Protein AF-A0A943DGR6-F1 (afdb_monomer)

pLDDT: mean 88.17, std 10.92, range [42.94, 98.19]

Radius of gyration: 26.9 Å; Cα contacts (8 Å, |Δi|>4): 252; chains: 1; bounding box: 51×24×108 Å

InterPro domains:
  IPR012902 Prokaryotic N-terminal methylation site [PF07963] (7-30)
  IPR012902 Prokaryotic N-terminal methylation site [PS00409] (9-29)
  IPR012902 Prokaryotic N-terminal methylation site [TIGR02532] (8-30)
  IPR045584 Pilin-like [SSF54523] (11-114)

Organism: NCBI:txid214851

Sequence (183 aa):
MRTSPARRHGFTLVELIVVLTILAVLAALLVPALTGYIDKANEAKVLAEARTVLTAAQATVSEAYAKEQLVSSDGVIYDKPADKAANDMAKQIWELSELDPNNKKITWCF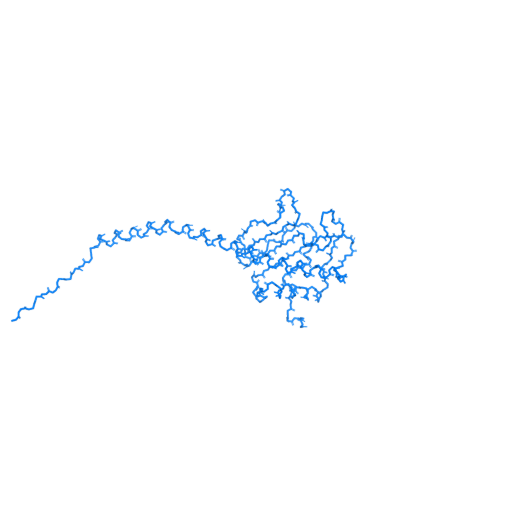TVAGLKNPILTPGVIDTFEYCNGAYRITYHAIGTEEYPTGWDNAEKAAELKWIVLENGKPLLESSDYDPEHWH

Secondary structure (DSSP, 8-state):
--PPPP---PPPHHHHHHHHHHHHHHHHHHHHHHHHHHHHHHHHHHHHHHHHHHHHHHHHHHHHHHTT----SSSSSPPPPPHHHHHHHHHHHHHHHT--TT-TT-EEEEEE--TT-SSSPTTSEEEEEEE-SSEEEEEESS--SSS-SEEPPPEE-SS-----STTPPPSEEGGG--TTT--

Nearest PDB structures (foldseek):
  1bwn-assembly1_A  TM=3.659E-01  e=2.700E+00  Homo sapiens
  6tuh-assembly1_A  TM=3.617E-01  e=3.669E+00  Homo sapiens
  2z0p-assembly5_B  TM=3.709E-01  e=7.201E+00  Homo sapiens

Structure (mmCIF, N/CA/C/O backbone):
data_AF-A0A943DGR6-F1
#
_entry.id   AF-A0A943DGR6-F1
#
loop_
_atom_site.group_PDB
_atom_site.id
_atom_site.type_symbol
_atom_site.label_atom_id
_atom_site.label_alt_id
_atom_site.label_comp_id
_atom_site.label_asym_id
_atom_site.label_entity_id
_atom_site.label_seq_id
_atom_site.pdbx_PDB_ins_code
_atom_site.Cartn_x
_atom_site.Cartn_y
_atom_site.Cartn_z
_atom_site.occupancy
_atom_site.B_iso_or_equiv
_atom_site.auth_seq_id
_atom_site.auth_comp_id
_atom_site.auth_asym_id
_atom_site.auth_atom_id
_atom_site.pdbx_PDB_model_num
ATOM 1 N N . MET A 1 1 ? -11.797 4.866 82.815 1.00 54.91 1 MET A N 1
ATOM 2 C CA . MET A 1 1 ? -11.491 5.346 81.450 1.00 54.91 1 MET A CA 1
ATOM 3 C C . MET A 1 1 ? -12.357 4.544 80.480 1.00 54.91 1 MET A C 1
ATOM 5 O O . MET A 1 1 ? -12.114 3.358 80.324 1.00 54.91 1 MET A O 1
ATOM 9 N N . ARG A 1 2 ? -13.458 5.113 79.964 1.00 56.06 2 ARG A N 1
ATOM 10 C CA . ARG A 1 2 ? -14.359 4.439 79.006 1.00 56.06 2 ARG A CA 1
ATOM 11 C C . ARG A 1 2 ? -13.948 4.870 77.599 1.00 56.06 2 ARG A C 1
ATOM 13 O O . ARG A 1 2 ? -14.043 6.052 77.292 1.00 56.06 2 ARG A O 1
ATOM 20 N N . THR A 1 3 ? -13.466 3.944 76.778 1.00 66.50 3 THR A N 1
ATOM 21 C CA . THR A 1 3 ? -13.185 4.186 75.360 1.00 66.50 3 THR A CA 1
ATOM 22 C C . THR A 1 3 ? -14.465 3.952 74.557 1.00 66.50 3 THR A C 1
ATOM 24 O O . THR A 1 3 ? -15.086 2.894 74.637 1.00 66.50 3 THR A O 1
ATOM 27 N N . SER A 1 4 ? -14.912 4.974 73.831 1.00 61.44 4 SER A N 1
ATOM 28 C CA . SER A 1 4 ? -16.101 4.906 72.978 1.00 61.44 4 SER A CA 1
ATOM 29 C C . SER A 1 4 ? -15.804 4.072 71.722 1.00 61.44 4 SER A C 1
ATOM 31 O O . SER A 1 4 ? -14.776 4.309 71.085 1.00 61.44 4 SER A O 1
ATOM 33 N N . PRO A 1 5 ? -16.670 3.124 71.317 1.00 64.62 5 PRO A N 1
ATOM 34 C CA . PRO A 1 5 ? -16.464 2.364 70.090 1.00 64.62 5 PRO A CA 1
ATOM 35 C C . PRO A 1 5 ? -16.736 3.250 68.863 1.00 64.62 5 PRO A C 1
ATOM 37 O O . PRO A 1 5 ? -17.781 3.897 68.763 1.00 64.62 5 PRO A O 1
ATOM 40 N N . ALA A 1 6 ? -15.794 3.286 67.919 1.00 67.81 6 ALA A N 1
ATOM 41 C CA . ALA A 1 6 ? -15.952 3.989 66.649 1.00 67.81 6 ALA A CA 1
ATOM 42 C C . ALA A 1 6 ? -17.035 3.300 65.796 1.00 67.81 6 ALA A C 1
ATOM 44 O O . ALA A 1 6 ? -16.902 2.129 65.434 1.00 67.81 6 ALA A O 1
ATOM 45 N N . ARG A 1 7 ? -18.118 4.021 65.474 1.00 65.88 7 ARG A N 1
ATOM 46 C CA . ARG A 1 7 ? -19.158 3.551 64.545 1.00 65.88 7 ARG A CA 1
ATOM 47 C C . ARG A 1 7 ? -18.545 3.386 63.156 1.00 65.88 7 ARG A C 1
ATOM 49 O O . ARG A 1 7 ? -18.132 4.367 62.546 1.00 65.88 7 ARG A O 1
ATOM 56 N N . ARG A 1 8 ? -18.506 2.155 62.647 1.00 66.25 8 ARG A N 1
ATOM 57 C CA . ARG A 1 8 ? -18.189 1.894 61.240 1.00 66.25 8 ARG A CA 1
ATOM 58 C C . ARG A 1 8 ? -19.415 2.261 60.404 1.00 66.25 8 ARG A C 1
ATOM 60 O O . ARG A 1 8 ? -20.444 1.602 60.516 1.00 66.25 8 ARG A O 1
ATOM 67 N N . HIS A 1 9 ? -19.320 3.319 59.601 1.00 67.62 9 HIS A N 1
ATOM 68 C CA . HIS A 1 9 ? -20.287 3.570 58.533 1.00 67.62 9 HIS A CA 1
ATOM 69 C C . HIS A 1 9 ? -20.059 2.527 57.435 1.00 67.62 9 HIS A C 1
ATOM 71 O O . HIS A 1 9 ? -19.046 2.561 56.743 1.00 67.62 9 HIS A O 1
ATOM 77 N N . GLY A 1 10 ? -20.968 1.557 57.334 1.00 72.12 10 GLY A N 1
ATOM 78 C CA . GLY A 1 10 ? -21.039 0.648 56.196 1.00 72.12 10 GLY A CA 1
ATOM 79 C C . GLY A 1 10 ? -21.809 1.316 55.064 1.00 72.12 10 GLY A C 1
ATOM 80 O O . GLY A 1 10 ? -22.880 1.870 55.304 1.00 72.12 10 GLY A O 1
ATOM 81 N N . PHE A 1 11 ? -21.249 1.270 53.857 1.00 76.06 11 PHE A N 1
ATOM 82 C CA . PHE A 1 11 ? -21.926 1.686 52.630 1.00 76.06 11 PHE A CA 1
ATOM 83 C C . PHE A 1 11 ? -23.200 0.851 52.451 1.00 76.06 11 PHE A C 1
ATOM 85 O O . PHE A 1 11 ? -23.174 -0.363 52.685 1.00 76.06 11 PHE A O 1
ATOM 92 N N . THR A 1 12 ? -24.320 1.469 52.079 1.00 88.38 12 THR A N 1
ATOM 93 C CA . THR A 1 12 ? -25.564 0.715 51.895 1.00 88.38 12 THR A CA 1
ATOM 94 C C . THR A 1 12 ? -25.532 -0.054 50.573 1.00 88.38 12 THR A C 1
ATOM 96 O O . THR A 1 12 ? -24.972 0.400 49.576 1.00 88.38 12 THR A O 1
ATOM 99 N N . LEU A 1 13 ? -26.161 -1.234 50.541 1.00 87.12 13 LEU A N 1
ATOM 100 C CA . LEU A 1 13 ? -26.294 -2.029 49.311 1.00 87.12 13 LEU A CA 1
ATOM 101 C C . LEU A 1 13 ? -26.995 -1.210 48.212 1.00 87.12 13 LEU A C 1
ATOM 103 O O . LEU A 1 13 ? -26.627 -1.294 47.044 1.00 87.12 13 LEU A O 1
ATOM 107 N N . VAL A 1 14 ? -27.943 -0.356 48.616 1.00 91.44 14 VAL A N 1
ATOM 108 C CA . VAL A 1 14 ? -28.677 0.559 47.734 1.00 91.44 14 VAL A CA 1
ATOM 109 C C . VAL A 1 14 ? -27.752 1.597 47.090 1.00 91.44 14 VAL A C 1
ATOM 111 O O . VAL A 1 14 ? -27.801 1.778 45.877 1.00 91.44 14 VAL A O 1
ATOM 114 N N . GLU A 1 15 ? -26.871 2.248 47.852 1.00 89.81 15 GLU A N 1
ATOM 115 C CA . GLU A 1 15 ? -25.903 3.193 47.275 1.00 89.81 15 GLU A CA 1
ATOM 116 C C . GLU A 1 15 ? -24.968 2.501 46.276 1.00 89.81 15 GLU A C 1
ATOM 118 O O . GLU A 1 15 ? -24.656 3.068 45.230 1.00 89.81 15 GLU A O 1
ATOM 123 N N . LEU A 1 16 ? -24.570 1.253 46.546 1.00 90.31 16 LEU A N 1
ATOM 124 C CA . LEU A 1 16 ? -23.700 0.502 45.642 1.00 90.31 16 LEU A CA 1
ATOM 125 C C . LEU A 1 16 ? -24.390 0.179 44.307 1.00 90.31 16 LEU A C 1
ATOM 127 O O . LEU A 1 16 ? -23.798 0.387 43.249 1.00 90.31 16 LEU A O 1
ATOM 131 N N . ILE A 1 17 ? -25.639 -0.297 44.331 1.00 93.62 17 ILE A N 1
ATOM 132 C CA . ILE A 1 17 ? -26.358 -0.638 43.092 1.00 93.62 17 ILE A CA 1
ATOM 133 C C . ILE A 1 17 ? -26.646 0.604 42.249 1.00 93.62 17 ILE A C 1
ATOM 135 O O . ILE A 1 17 ? -26.505 0.545 41.031 1.00 93.62 17 ILE A O 1
ATOM 139 N N . VAL A 1 18 ? -26.969 1.743 42.872 1.00 93.88 18 VAL A N 1
ATOM 140 C CA . VAL A 1 18 ? -27.218 2.993 42.142 1.00 93.88 18 VAL A CA 1
ATOM 141 C C . VAL A 1 18 ? -25.956 3.423 41.396 1.00 93.88 18 VAL A C 1
ATOM 143 O O . VAL A 1 18 ? -26.015 3.692 40.197 1.00 93.88 18 VAL A O 1
ATOM 146 N N . VAL A 1 19 ? -24.794 3.390 42.050 1.00 94.38 19 VAL A N 1
ATOM 147 C CA . VAL A 1 19 ? -23.516 3.720 41.402 1.00 94.38 19 VAL A CA 1
ATOM 148 C C . VAL A 1 19 ? -23.214 2.770 40.241 1.00 94.38 19 VAL A C 1
ATOM 150 O O . VAL A 1 19 ? -22.895 3.233 39.146 1.00 94.38 19 VAL A O 1
ATOM 153 N N . LEU A 1 20 ? -23.371 1.456 40.433 1.00 94.94 20 LEU A N 1
ATOM 154 C CA . LEU A 1 20 ? -23.139 0.472 39.369 1.00 94.94 20 LEU A CA 1
ATOM 155 C C . LEU A 1 20 ? -24.079 0.677 38.174 1.00 94.94 20 LEU A C 1
ATOM 157 O O . LEU A 1 20 ? -23.640 0.567 37.031 1.00 94.94 20 LEU A O 1
ATOM 161 N N . THR A 1 21 ? -25.346 1.024 38.415 1.00 95.50 21 THR A N 1
ATOM 162 C CA . THR A 1 21 ? -26.297 1.304 37.327 1.00 95.50 21 THR A CA 1
ATOM 163 C C . THR A 1 21 ? -25.930 2.560 36.539 1.00 95.50 21 THR A C 1
ATOM 165 O O . THR A 1 21 ? -25.971 2.531 35.311 1.00 95.50 21 THR A O 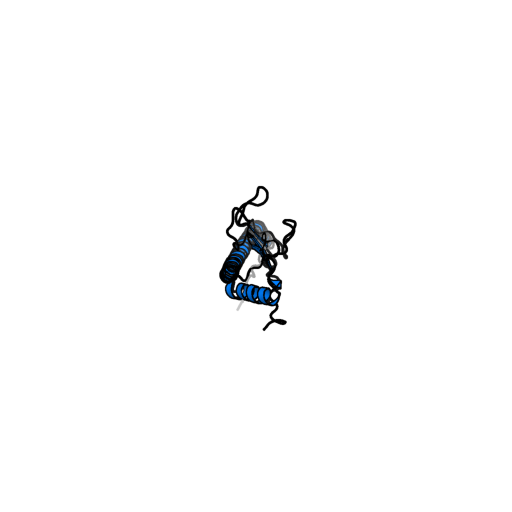1
ATOM 168 N N . ILE A 1 22 ? -25.497 3.635 37.208 1.00 95.69 22 ILE A N 1
ATOM 169 C CA . ILE A 1 22 ? -25.047 4.860 36.530 1.00 95.69 22 ILE A CA 1
ATOM 170 C C . ILE A 1 22 ? -23.794 4.573 35.692 1.00 95.69 22 ILE A C 1
ATOM 172 O O . ILE A 1 22 ? -23.736 4.966 34.528 1.00 95.69 22 ILE A O 1
ATOM 176 N N . LEU A 1 23 ? -22.821 3.837 36.241 1.00 95.62 23 LEU A N 1
ATOM 177 C CA . LEU A 1 23 ? -21.621 3.427 35.503 1.00 95.62 23 LEU A CA 1
ATOM 178 C C . LEU A 1 23 ? -21.965 2.570 34.278 1.00 95.62 23 LEU A C 1
ATOM 180 O O . LEU A 1 23 ? -21.382 2.776 33.216 1.00 95.62 23 LEU A O 1
ATOM 184 N N . ALA A 1 24 ? -22.933 1.657 34.399 1.00 95.25 24 ALA A N 1
ATOM 185 C CA . ALA A 1 24 ? -23.375 0.819 33.288 1.00 95.25 24 ALA A CA 1
ATOM 186 C C . ALA A 1 24 ? -24.006 1.642 32.151 1.00 95.25 24 ALA A C 1
ATOM 188 O O . ALA A 1 24 ? -23.667 1.432 30.988 1.00 95.25 24 ALA A O 1
ATOM 189 N N . VAL A 1 25 ? -24.874 2.611 32.470 1.00 95.00 25 VAL A N 1
ATOM 190 C CA . VAL A 1 25 ? -25.496 3.490 31.462 1.00 95.00 25 VAL A CA 1
ATOM 191 C C . VAL A 1 25 ? -24.451 4.378 30.780 1.00 95.00 25 VAL A C 1
ATOM 193 O O . VAL A 1 25 ? -24.452 4.495 29.555 1.00 95.00 25 VAL A O 1
ATOM 196 N N . LEU A 1 26 ? -23.527 4.968 31.546 1.00 94.88 26 LEU A N 1
ATOM 197 C CA . LEU A 1 26 ? -22.450 5.791 30.986 1.00 94.88 26 LEU A CA 1
ATOM 198 C C . LEU A 1 26 ? -21.528 4.975 30.073 1.00 94.88 26 LEU A C 1
ATOM 200 O O . LEU A 1 26 ? -21.208 5.420 28.972 1.00 94.88 26 LEU A O 1
ATOM 204 N N . ALA A 1 27 ? -21.142 3.768 30.494 1.00 91.50 27 ALA A N 1
ATOM 205 C CA . ALA A 1 27 ? -20.332 2.874 29.675 1.00 91.50 27 ALA A CA 1
ATOM 206 C C . ALA A 1 27 ? -21.055 2.485 28.374 1.00 91.50 27 ALA A C 1
ATOM 208 O O . ALA A 1 27 ? -20.441 2.509 27.308 1.00 91.50 27 ALA A O 1
ATOM 209 N N . ALA A 1 28 ? -22.360 2.198 28.436 1.00 92.12 28 ALA A N 1
ATOM 210 C CA . ALA A 1 28 ? -23.154 1.822 27.267 1.00 92.12 28 ALA A CA 1
ATOM 211 C C . ALA A 1 28 ? -23.205 2.921 26.190 1.00 92.12 28 ALA A C 1
ATOM 213 O O . ALA A 1 28 ? -23.183 2.608 25.002 1.00 92.12 28 ALA A O 1
ATOM 214 N N . LEU A 1 29 ? -23.232 4.198 26.586 1.00 89.94 29 LEU A N 1
ATOM 215 C CA . LEU A 1 29 ? -23.195 5.326 25.647 1.00 89.94 29 LEU A CA 1
ATOM 216 C C . LEU A 1 29 ? -21.778 5.629 25.136 1.00 89.94 29 LEU A C 1
ATOM 218 O O . LEU A 1 29 ? -21.610 6.069 24.000 1.00 89.94 29 LEU A O 1
ATOM 222 N N . LEU A 1 30 ? -20.756 5.395 25.962 1.00 86.12 30 LEU A N 1
ATOM 223 C CA . LEU A 1 30 ? -19.374 5.748 25.645 1.00 86.12 30 LEU A CA 1
ATOM 224 C C . LEU A 1 30 ? -18.702 4.752 24.684 1.00 86.12 30 LEU A C 1
ATOM 226 O O . LEU A 1 30 ? -17.948 5.163 23.803 1.00 86.12 30 LEU A O 1
ATOM 230 N N . VAL A 1 31 ? -18.971 3.450 24.825 1.00 86.50 31 VAL A N 1
ATOM 231 C CA . VAL A 1 31 ? -18.312 2.393 24.031 1.00 86.50 31 VAL A CA 1
ATOM 232 C C . VAL A 1 31 ? -18.533 2.548 22.510 1.00 86.50 31 VAL A C 1
ATOM 234 O O . VAL A 1 31 ? -17.540 2.498 21.776 1.00 86.50 31 VAL A O 1
ATOM 237 N N . PRO A 1 32 ? -19.756 2.800 21.993 1.00 83.19 32 PRO A N 1
ATOM 238 C CA . PRO A 1 32 ? -19.971 3.009 20.556 1.00 83.19 32 PRO A CA 1
ATOM 239 C C . PRO A 1 32 ? -19.232 4.238 20.004 1.00 83.19 32 PRO A C 1
ATOM 241 O O . PRO A 1 32 ? -18.699 4.205 18.898 1.00 83.19 32 PRO A O 1
ATOM 244 N N . ALA A 1 33 ? -19.154 5.319 20.786 1.00 80.81 33 ALA A N 1
ATOM 245 C CA . ALA A 1 33 ? -18.466 6.541 20.373 1.00 80.81 33 ALA A CA 1
ATOM 246 C C . ALA A 1 33 ? -16.941 6.347 20.293 1.00 80.81 33 ALA A C 1
ATOM 248 O O . ALA A 1 33 ? -16.310 6.781 19.329 1.00 80.81 33 ALA A O 1
ATOM 249 N N . LEU A 1 34 ? -16.350 5.663 21.280 1.00 81.38 34 LEU A N 1
ATOM 250 C CA . LEU A 1 34 ? -14.912 5.378 21.303 1.00 81.38 34 LEU A CA 1
ATOM 251 C C . LEU A 1 34 ? -14.497 4.417 20.185 1.00 81.38 34 LEU A C 1
ATOM 253 O O . LEU A 1 34 ? -13.493 4.655 19.520 1.00 81.38 34 LEU A O 1
ATOM 257 N N . THR A 1 35 ? -15.276 3.358 19.951 1.00 84.44 35 THR A N 1
ATOM 258 C CA . THR A 1 35 ? -14.990 2.377 18.889 1.00 84.44 35 THR A CA 1
ATOM 259 C C . THR A 1 35 ? -15.017 3.015 17.499 1.00 84.44 35 THR A C 1
ATOM 261 O O . THR A 1 35 ? -14.076 2.826 16.733 1.00 84.44 35 THR A O 1
ATOM 264 N N . GLY A 1 36 ? -16.004 3.869 17.206 1.00 85.00 36 GLY A N 1
ATOM 265 C CA . GLY A 1 36 ? -16.048 4.608 15.939 1.00 85.00 36 GLY A CA 1
ATOM 266 C C . GLY A 1 36 ? -14.893 5.603 15.752 1.00 85.00 36 GLY A C 1
ATOM 267 O O . GLY A 1 36 ? -14.420 5.793 14.633 1.00 85.00 36 GLY A O 1
ATOM 268 N N . TYR A 1 37 ? -14.402 6.231 16.828 1.00 87.06 37 TYR A N 1
ATOM 269 C CA . TYR A 1 37 ? -13.237 7.123 16.749 1.00 87.06 37 TYR A CA 1
ATOM 270 C C . TYR A 1 37 ? -11.934 6.356 16.489 1.00 87.06 37 TYR A C 1
ATOM 272 O O . TYR A 1 37 ? -11.098 6.808 15.708 1.00 87.06 37 TYR A O 1
ATOM 280 N N . ILE A 1 38 ? -11.774 5.184 17.112 1.00 89.06 38 ILE A N 1
ATOM 281 C CA . ILE A 1 38 ? -10.623 4.299 16.889 1.00 89.06 38 ILE A CA 1
ATOM 282 C C . ILE A 1 38 ? -10.578 3.834 15.432 1.00 89.06 38 ILE A C 1
ATOM 284 O O . ILE A 1 38 ? -9.513 3.876 14.822 1.00 89.06 38 ILE A O 1
ATOM 288 N N . ASP A 1 39 ? -11.716 3.437 14.858 1.00 91.75 39 ASP A N 1
ATOM 289 C CA . ASP A 1 39 ? -11.781 3.023 13.453 1.00 91.75 39 ASP A CA 1
ATOM 290 C C . ASP A 1 39 ? -11.353 4.163 12.516 1.00 91.75 39 ASP A C 1
ATOM 292 O O . ASP A 1 39 ? -10.420 3.982 11.740 1.00 91.75 39 ASP A O 1
ATOM 296 N N . LYS A 1 40 ? -11.886 5.380 12.689 1.00 91.50 40 LYS A N 1
ATOM 297 C CA . LYS A 1 40 ? -11.460 6.557 11.903 1.00 91.50 40 LYS A CA 1
ATOM 298 C C . LYS A 1 40 ? -9.972 6.879 12.037 1.00 91.50 40 LYS A C 1
ATOM 300 O O . LYS A 1 40 ? -9.336 7.292 11.070 1.00 91.50 40 LYS A O 1
ATOM 305 N N . ALA A 1 41 ? -9.407 6.722 13.233 1.00 93.88 41 ALA A N 1
ATOM 306 C CA . ALA A 1 41 ? -7.978 6.926 13.446 1.00 93.88 41 ALA A CA 1
ATOM 307 C C . ALA A 1 41 ? -7.143 5.873 12.698 1.00 93.88 41 ALA A C 1
ATOM 309 O O . ALA A 1 41 ? -6.108 6.208 12.124 1.00 93.88 41 ALA A O 1
ATOM 310 N N . ASN A 1 42 ? -7.605 4.621 12.659 1.00 94.75 42 ASN A N 1
ATOM 311 C CA . ASN A 1 42 ? -6.952 3.560 11.896 1.00 94.75 42 ASN A CA 1
ATOM 312 C C . ASN A 1 42 ? -7.089 3.763 10.378 1.00 94.75 42 ASN A C 1
ATOM 314 O O . ASN A 1 42 ? -6.116 3.547 9.660 1.00 94.75 42 ASN A O 1
ATOM 318 N N . GLU A 1 43 ? -8.243 4.232 9.896 1.00 95.56 43 GLU A N 1
ATOM 319 C CA . GLU A 1 43 ? -8.455 4.610 8.490 1.00 95.56 43 GLU A CA 1
ATOM 320 C C . GLU A 1 43 ? -7.520 5.759 8.070 1.00 95.56 43 GLU A C 1
ATOM 322 O O . GLU A 1 43 ? -6.874 5.712 7.023 1.00 95.56 43 GLU A O 1
ATOM 327 N N . ALA A 1 44 ? -7.370 6.781 8.919 1.00 96.00 44 ALA A N 1
ATOM 328 C CA . ALA A 1 44 ? -6.427 7.869 8.670 1.00 96.00 44 ALA A CA 1
ATOM 329 C C . ALA A 1 44 ? -4.968 7.384 8.676 1.00 96.00 44 ALA A C 1
ATOM 331 O O . ALA A 1 44 ? -4.159 7.848 7.870 1.00 96.00 44 ALA A O 1
ATOM 332 N N . LYS A 1 45 ? -4.636 6.436 9.563 1.00 96.00 45 LYS A N 1
ATOM 333 C CA . LYS A 1 45 ? -3.305 5.828 9.645 1.00 96.00 45 LYS A CA 1
ATOM 334 C C . LYS A 1 45 ? -2.961 5.051 8.372 1.00 96.00 45 LYS A C 1
ATOM 336 O O . LYS A 1 45 ? -1.922 5.327 7.783 1.00 96.00 45 LYS A O 1
ATOM 341 N N . VAL A 1 46 ? -3.829 4.137 7.929 1.00 97.00 46 VAL A N 1
ATOM 342 C CA . VAL A 1 46 ? -3.576 3.336 6.716 1.00 97.00 46 VAL A CA 1
ATOM 343 C C . VAL A 1 46 ? -3.456 4.228 5.481 1.00 97.00 46 VAL A C 1
ATOM 345 O O . VAL A 1 46 ? -2.586 3.996 4.654 1.00 97.00 46 VAL A O 1
ATOM 348 N N . LEU A 1 47 ? -4.251 5.299 5.379 1.00 97.31 47 LEU A N 1
ATOM 349 C CA . LEU A 1 47 ? -4.146 6.264 4.283 1.00 97.31 47 LEU A CA 1
ATOM 350 C C . LEU A 1 47 ? -2.816 7.033 4.312 1.00 97.31 47 LEU A C 1
ATOM 352 O O . LEU A 1 47 ? -2.242 7.313 3.261 1.00 97.31 47 LEU A O 1
ATOM 356 N N . ALA A 1 48 ? -2.325 7.404 5.496 1.00 97.69 48 ALA A N 1
ATOM 357 C CA . ALA A 1 48 ? -1.037 8.076 5.629 1.00 97.69 48 ALA A CA 1
ATOM 358 C C . ALA A 1 48 ? 0.121 7.156 5.211 1.00 97.69 48 ALA A C 1
ATOM 360 O O . ALA A 1 48 ? 0.947 7.569 4.401 1.00 97.69 48 ALA A O 1
ATOM 361 N N . GLU A 1 49 ? 0.133 5.911 5.696 1.00 97.50 49 GLU A N 1
ATOM 362 C CA . GLU A 1 49 ? 1.114 4.884 5.311 1.00 97.50 49 GLU A CA 1
ATOM 363 C C . GLU A 1 49 ? 1.043 4.581 3.802 1.00 97.50 49 GLU A C 1
ATOM 365 O O . GLU A 1 49 ? 2.053 4.562 3.106 1.00 97.50 49 GLU A O 1
ATOM 370 N N . ALA A 1 50 ? -0.161 4.432 3.252 1.00 97.75 50 ALA A N 1
ATOM 371 C CA . ALA A 1 50 ? -0.363 4.190 1.829 1.00 97.75 50 ALA A CA 1
ATOM 372 C C . ALA A 1 50 ? 0.186 5.334 0.959 1.00 97.75 50 ALA A C 1
ATOM 374 O O . ALA A 1 50 ? 0.766 5.089 -0.095 1.00 97.75 50 ALA A O 1
ATOM 375 N N . ARG A 1 51 ? 0.053 6.593 1.398 1.00 97.75 51 ARG A N 1
ATOM 376 C CA . ARG A 1 51 ? 0.594 7.762 0.683 1.00 97.75 51 ARG A CA 1
ATOM 377 C C . ARG A 1 51 ? 2.115 7.814 0.688 1.00 97.75 51 ARG A C 1
ATOM 379 O O . ARG A 1 51 ? 2.687 8.229 -0.322 1.00 97.75 51 ARG A O 1
ATOM 386 N N . THR A 1 52 ? 2.764 7.433 1.790 1.00 98.00 52 THR A N 1
ATOM 387 C CA . THR A 1 52 ? 4.233 7.391 1.830 1.00 98.00 52 THR A CA 1
ATOM 388 C C . THR A 1 52 ? 4.751 6.325 0.872 1.00 98.00 52 THR A C 1
ATOM 390 O O . THR A 1 52 ? 5.621 6.623 0.056 1.00 98.00 52 THR A O 1
ATOM 393 N N . VAL A 1 53 ? 4.135 5.139 0.865 1.00 98.06 53 VAL A N 1
ATOM 394 C CA . VAL A 1 53 ? 4.479 4.061 -0.074 1.00 98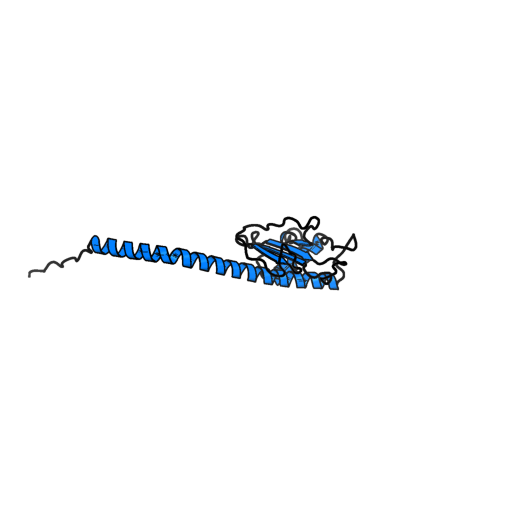.06 53 VAL A CA 1
ATOM 395 C C . VAL A 1 53 ? 4.179 4.450 -1.521 1.00 98.06 53 VAL A C 1
ATOM 397 O O . VAL A 1 53 ? 5.035 4.261 -2.376 1.00 98.06 53 VAL A O 1
ATOM 400 N N . LEU A 1 54 ? 3.019 5.047 -1.815 1.00 97.94 54 LEU A N 1
ATOM 401 C CA . LEU A 1 54 ? 2.680 5.501 -3.169 1.00 97.94 54 LEU A CA 1
ATOM 402 C C . LEU A 1 54 ? 3.688 6.537 -3.687 1.00 97.94 54 LEU A C 1
ATOM 404 O O . LEU A 1 54 ? 4.109 6.475 -4.840 1.00 97.94 54 LEU A O 1
ATOM 408 N N . THR A 1 55 ? 4.096 7.483 -2.837 1.00 98.12 55 THR A N 1
ATOM 409 C CA . THR A 1 55 ? 5.081 8.513 -3.204 1.00 98.12 55 THR A CA 1
ATOM 410 C C . THR A 1 55 ? 6.455 7.895 -3.462 1.00 98.12 55 THR A C 1
ATOM 412 O O . THR A 1 55 ? 7.102 8.234 -4.452 1.00 98.12 55 THR A O 1
ATOM 415 N N . ALA A 1 56 ? 6.881 6.960 -2.609 1.00 98.19 56 ALA A N 1
ATOM 416 C CA . ALA A 1 56 ? 8.115 6.201 -2.789 1.00 98.19 56 ALA A CA 1
ATOM 417 C C . ALA A 1 56 ? 8.089 5.379 -4.088 1.00 98.19 56 ALA A C 1
ATOM 419 O O . ALA A 1 56 ? 9.008 5.473 -4.899 1.00 98.19 56 ALA A O 1
ATOM 420 N N . ALA A 1 57 ? 6.998 4.652 -4.334 1.00 97.88 57 ALA A N 1
ATOM 421 C CA . ALA A 1 57 ? 6.789 3.878 -5.549 1.00 97.88 57 ALA A CA 1
ATOM 422 C C . ALA A 1 57 ? 6.834 4.763 -6.799 1.00 97.88 57 ALA A C 1
ATOM 424 O O . ALA A 1 57 ? 7.550 4.444 -7.746 1.00 97.88 57 ALA A O 1
ATOM 425 N N . GLN A 1 58 ? 6.149 5.912 -6.794 1.00 97.56 58 GLN A N 1
ATOM 426 C CA . GLN A 1 58 ? 6.180 6.827 -7.933 1.00 97.56 58 GLN A CA 1
ATOM 427 C C . GLN A 1 58 ? 7.592 7.367 -8.176 1.00 97.56 58 GLN A C 1
ATOM 429 O O . GLN A 1 58 ? 8.002 7.477 -9.332 1.00 97.56 58 GLN A O 1
ATOM 434 N N . ALA A 1 59 ? 8.351 7.6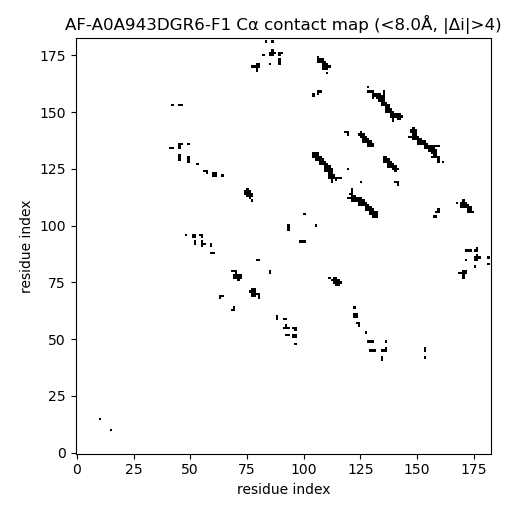84 -7.123 1.00 97.62 59 ALA A N 1
ATOM 435 C CA . ALA A 1 59 ? 9.731 8.147 -7.253 1.00 97.62 59 ALA A CA 1
ATOM 436 C C . ALA A 1 59 ? 10.626 7.069 -7.888 1.00 97.62 59 ALA A C 1
ATOM 438 O O . ALA A 1 59 ? 11.289 7.342 -8.889 1.00 97.62 59 ALA A O 1
ATOM 439 N N . THR A 1 60 ? 10.569 5.837 -7.375 1.00 97.31 60 THR A N 1
ATOM 440 C CA . THR A 1 60 ? 11.334 4.689 -7.884 1.00 97.31 60 THR A CA 1
ATOM 441 C C . THR A 1 60 ? 10.984 4.356 -9.335 1.00 97.31 60 THR A C 1
ATOM 443 O O . THR A 1 60 ? 11.874 4.177 -10.165 1.00 97.31 60 THR A O 1
ATOM 446 N N . VAL A 1 61 ? 9.696 4.321 -9.684 1.00 95.81 61 VAL A N 1
ATOM 447 C CA . VAL A 1 61 ? 9.259 4.068 -11.065 1.00 95.81 61 VAL A CA 1
ATOM 448 C C . VAL A 1 61 ? 9.701 5.194 -11.999 1.00 95.81 61 VAL A C 1
ATOM 450 O O . VAL A 1 61 ? 10.171 4.917 -13.099 1.00 95.81 61 VAL A O 1
ATOM 453 N N . SER A 1 62 ? 9.592 6.456 -11.575 1.00 95.25 62 SER A N 1
ATOM 454 C CA . SER A 1 62 ? 10.017 7.600 -12.397 1.00 95.25 62 SER A CA 1
ATOM 455 C C . SER A 1 62 ? 11.522 7.569 -12.664 1.00 95.25 62 SER A C 1
ATOM 457 O O . SER A 1 62 ? 11.961 7.877 -13.771 1.00 95.25 62 SER A O 1
ATOM 459 N N . GLU A 1 63 ? 12.317 7.161 -11.673 1.00 95.19 63 GLU A N 1
ATOM 460 C CA . GLU A 1 63 ? 13.755 6.962 -11.831 1.00 95.19 63 GLU A CA 1
ATOM 461 C C . GLU A 1 63 ? 14.064 5.819 -12.810 1.00 95.19 63 GLU A C 1
ATOM 463 O O . GLU A 1 63 ? 14.871 5.998 -13.724 1.00 95.19 63 GLU A O 1
ATOM 468 N N . ALA A 1 64 ? 13.394 4.671 -12.669 1.00 93.44 64 ALA A N 1
ATOM 469 C CA . ALA A 1 64 ? 13.549 3.538 -13.582 1.00 93.44 64 ALA A CA 1
ATOM 470 C C . ALA A 1 64 ? 13.129 3.892 -15.019 1.00 93.44 64 ALA A C 1
ATOM 472 O O . ALA A 1 64 ? 13.812 3.519 -15.973 1.00 93.44 64 ALA A O 1
ATOM 473 N N . TYR A 1 65 ? 12.050 4.661 -15.183 1.00 91.12 65 TYR A N 1
ATOM 474 C CA . TYR A 1 65 ? 11.603 5.163 -16.480 1.00 91.12 65 TYR A CA 1
ATOM 475 C C . TYR A 1 65 ? 12.645 6.091 -17.116 1.00 91.12 65 TYR A C 1
ATOM 477 O O . TYR A 1 65 ? 13.016 5.899 -18.270 1.00 91.12 65 TYR A O 1
ATOM 485 N N . ALA A 1 66 ? 13.182 7.050 -16.353 1.00 91.31 66 ALA A N 1
ATOM 486 C CA . ALA A 1 66 ? 14.210 7.973 -16.836 1.00 91.31 66 ALA A CA 1
ATOM 487 C C . ALA A 1 66 ? 15.528 7.272 -17.218 1.00 91.31 66 ALA A C 1
ATOM 489 O O . ALA A 1 66 ? 16.271 7.777 -18.057 1.00 91.31 66 ALA A O 1
ATOM 490 N N . LYS A 1 67 ? 15.820 6.117 -16.609 1.00 92.06 67 LYS A N 1
ATOM 491 C CA . LYS A 1 67 ? 16.975 5.265 -16.931 1.00 92.06 67 LYS A CA 1
ATOM 492 C C . LYS A 1 67 ? 16.694 4.229 -18.026 1.00 92.06 67 LYS A C 1
ATOM 494 O O . LYS A 1 67 ? 17.561 3.395 -18.273 1.00 92.06 67 LYS A O 1
ATOM 499 N N . GLU A 1 68 ? 15.509 4.248 -18.641 1.00 88.94 68 GLU A N 1
ATOM 500 C CA . GLU A 1 68 ? 15.078 3.270 -19.654 1.00 88.94 68 GLU A CA 1
ATOM 501 C C . GLU A 1 68 ? 15.111 1.810 -19.146 1.00 88.94 68 GLU A C 1
ATOM 503 O O . GLU A 1 68 ? 15.384 0.873 -19.891 1.00 88.94 68 GLU A O 1
ATOM 508 N N . GLN A 1 69 ? 14.838 1.601 -17.852 1.00 89.19 69 GLN A N 1
ATOM 509 C CA . GLN A 1 69 ? 14.850 0.280 -17.202 1.00 89.19 69 GLN A CA 1
ATOM 510 C C . GLN A 1 69 ? 13.479 -0.407 -17.181 1.00 89.19 69 GLN A C 1
ATOM 512 O O . GLN A 1 69 ? 13.386 -1.586 -16.839 1.00 89.19 69 GLN A O 1
ATOM 517 N N . LEU A 1 70 ? 12.416 0.313 -17.545 1.00 88.75 70 LEU A N 1
ATOM 518 C CA . LEU A 1 70 ? 11.090 -0.266 -17.728 1.00 88.75 70 LEU A CA 1
ATOM 519 C C . LEU A 1 70 ? 10.981 -0.834 -19.145 1.00 88.75 70 LEU A C 1
ATOM 521 O O . LEU A 1 70 ? 11.165 -0.114 -20.126 1.00 88.75 70 LEU A O 1
ATOM 525 N N . VAL A 1 71 ? 10.672 -2.125 -19.251 1.00 89.94 71 VAL A N 1
ATOM 526 C CA . VAL A 1 71 ? 10.608 -2.851 -20.526 1.00 89.94 71 VAL A CA 1
ATOM 527 C C . VAL A 1 71 ? 9.166 -3.205 -20.876 1.00 89.94 71 VAL A C 1
ATOM 529 O O . VAL A 1 71 ? 8.335 -3.377 -19.991 1.00 89.94 71 VAL A O 1
ATOM 532 N N . SER A 1 72 ? 8.860 -3.284 -22.169 1.00 89.88 72 SER A N 1
ATOM 533 C CA . SER A 1 72 ? 7.541 -3.664 -22.682 1.00 89.88 72 SER A CA 1
ATOM 534 C C . SER A 1 72 ? 7.716 -4.580 -23.889 1.00 89.88 72 SER A C 1
ATOM 536 O O . SER A 1 72 ? 8.219 -4.149 -24.929 1.00 89.88 72 SER A O 1
ATOM 538 N N . SER A 1 73 ? 7.315 -5.842 -23.754 1.00 88.69 73 SER A N 1
ATOM 539 C CA . SER A 1 73 ? 7.426 -6.849 -24.816 1.00 88.69 73 SER A CA 1
ATOM 540 C C . SER A 1 73 ? 6.371 -6.672 -25.912 1.00 88.69 73 SER A C 1
ATOM 542 O O . SER A 1 73 ? 6.616 -7.015 -27.068 1.00 88.69 73 SER A O 1
ATOM 544 N N . ASP A 1 74 ? 5.200 -6.128 -25.569 1.00 88.12 74 ASP A N 1
ATOM 545 C CA . ASP A 1 74 ? 4.073 -5.915 -26.486 1.00 88.12 74 ASP A CA 1
ATOM 546 C C . ASP A 1 74 ? 3.957 -4.466 -27.003 1.00 88.12 74 ASP A C 1
ATOM 548 O O . ASP A 1 74 ? 3.159 -4.172 -27.901 1.00 88.12 74 ASP A O 1
ATOM 552 N N . GLY A 1 75 ? 4.762 -3.549 -26.458 1.00 86.31 75 GLY A N 1
ATOM 553 C CA . GLY A 1 75 ? 4.716 -2.122 -26.767 1.00 86.31 75 GLY A CA 1
ATOM 554 C C . GLY A 1 75 ? 3.431 -1.435 -26.294 1.00 86.31 75 GLY A C 1
ATOM 555 O O . GLY A 1 75 ? 3.057 -0.395 -26.848 1.00 86.31 75 GLY A O 1
ATOM 556 N N . VAL A 1 76 ? 2.713 -2.024 -25.336 1.00 86.06 76 VAL A N 1
ATOM 557 C CA . VAL A 1 76 ? 1.465 -1.502 -24.768 1.00 86.06 76 VAL A CA 1
ATOM 558 C C . VAL A 1 76 ? 1.614 -1.307 -23.267 1.00 86.06 76 VAL A C 1
ATOM 560 O O . VAL A 1 76 ? 1.421 -0.183 -22.803 1.00 86.06 76 VAL A O 1
ATOM 563 N N . ILE A 1 77 ? 1.982 -2.353 -22.526 1.00 86.31 77 ILE A N 1
ATOM 564 C CA . ILE A 1 77 ? 2.132 -2.336 -21.064 1.00 86.31 77 ILE A CA 1
ATOM 565 C C . ILE A 1 77 ? 3.567 -2.653 -20.657 1.00 86.31 77 ILE A C 1
ATOM 567 O O . ILE A 1 77 ? 4.302 -3.303 -21.396 1.00 86.31 77 ILE A O 1
ATOM 571 N N . TYR A 1 78 ? 3.979 -2.180 -19.484 1.00 89.50 78 TYR A N 1
ATOM 572 C CA . TYR A 1 78 ? 5.283 -2.540 -18.940 1.00 89.50 78 TYR A CA 1
ATOM 573 C C . TYR A 1 78 ? 5.243 -3.939 -18.332 1.00 89.50 78 TYR A C 1
ATOM 575 O O . TYR A 1 78 ? 4.317 -4.277 -17.594 1.00 89.50 78 TYR A O 1
ATOM 583 N N . ASP A 1 79 ? 6.268 -4.728 -18.631 1.00 89.88 79 ASP A N 1
ATOM 584 C CA . ASP A 1 79 ? 6.477 -6.031 -18.023 1.00 89.88 79 ASP A CA 1
ATOM 585 C C . ASP A 1 79 ? 7.060 -5.868 -16.619 1.00 89.88 79 ASP A C 1
ATOM 587 O O . ASP A 1 79 ? 7.770 -4.901 -16.319 1.00 89.88 79 ASP A O 1
ATOM 591 N N . LYS A 1 80 ? 6.809 -6.865 -15.765 1.00 89.62 80 LYS A N 1
ATOM 592 C CA . LYS A 1 80 ? 7.493 -6.974 -14.476 1.00 89.62 80 LYS A CA 1
ATOM 593 C C . LYS A 1 80 ? 9.015 -6.976 -14.709 1.00 89.62 80 LYS A C 1
ATOM 595 O O . LYS A 1 80 ? 9.484 -7.758 -15.545 1.00 89.62 80 LYS A O 1
ATOM 600 N N . PRO A 1 81 ? 9.789 -6.131 -14.003 1.00 91.56 81 PRO A N 1
ATOM 601 C CA . PRO A 1 81 ? 11.243 -6.141 -14.109 1.00 91.56 81 PRO A CA 1
ATOM 602 C C . PRO A 1 81 ? 11.828 -7.518 -13.769 1.00 91.56 81 PRO A C 1
ATOM 604 O O . PRO A 1 81 ? 11.219 -8.302 -13.044 1.00 91.56 81 PRO A O 1
ATOM 607 N N . ALA A 1 82 ? 13.037 -7.807 -14.258 1.00 91.62 82 ALA A N 1
ATOM 608 C CA . ALA A 1 82 ? 13.759 -9.023 -13.874 1.00 91.62 82 ALA A CA 1
ATOM 609 C C . ALA A 1 82 ? 13.963 -9.089 -12.348 1.00 91.62 82 ALA A C 1
ATOM 611 O O . ALA A 1 82 ? 14.161 -8.047 -11.728 1.00 91.62 82 ALA A O 1
ATOM 612 N N . ASP A 1 83 ? 13.999 -10.292 -11.765 1.00 91.00 83 ASP A N 1
ATOM 613 C CA . ASP A 1 83 ? 13.959 -10.521 -10.307 1.00 91.00 83 ASP A CA 1
ATOM 614 C C . ASP A 1 83 ? 14.879 -9.600 -9.491 1.00 91.00 83 ASP A C 1
ATOM 616 O O . ASP A 1 83 ? 14.438 -8.972 -8.534 1.00 91.00 83 ASP A O 1
ATOM 620 N N . LYS A 1 84 ? 16.147 -9.444 -9.899 1.00 90.81 84 LYS A N 1
ATOM 621 C CA . LYS A 1 84 ? 17.086 -8.541 -9.215 1.00 90.81 84 LYS A CA 1
ATOM 622 C C . LYS A 1 84 ? 16.675 -7.066 -9.321 1.00 90.81 84 LYS A C 1
ATOM 624 O O . LYS A 1 84 ? 16.778 -6.336 -8.347 1.00 90.81 84 LYS A O 1
ATOM 629 N N . ALA A 1 85 ? 16.222 -6.616 -10.490 1.00 91.94 85 ALA A N 1
ATOM 630 C CA . ALA A 1 85 ? 15.758 -5.240 -10.666 1.00 91.94 85 ALA A CA 1
ATOM 631 C C . ALA A 1 85 ? 14.464 -4.985 -9.878 1.00 91.94 85 ALA A C 1
ATOM 633 O O . ALA A 1 85 ? 14.326 -3.933 -9.261 1.00 91.94 85 ALA A O 1
ATOM 634 N N . ALA A 1 86 ? 13.550 -5.960 -9.848 1.00 93.31 86 ALA A N 1
ATOM 635 C CA . ALA A 1 86 ? 12.344 -5.892 -9.034 1.00 93.31 86 ALA A CA 1
ATOM 636 C C . ALA A 1 86 ? 12.680 -5.817 -7.537 1.00 93.31 86 ALA A C 1
ATOM 638 O O . ALA A 1 86 ? 12.135 -4.971 -6.832 1.00 93.31 86 ALA A O 1
ATOM 639 N N . ASN A 1 87 ? 13.644 -6.621 -7.081 1.00 94.44 87 ASN A N 1
ATOM 640 C CA . ASN A 1 87 ? 14.177 -6.576 -5.722 1.00 94.44 87 ASN A CA 1
ATOM 641 C C . ASN A 1 87 ? 14.794 -5.215 -5.380 1.00 94.44 87 ASN A C 1
ATOM 643 O O . ASN A 1 87 ? 14.424 -4.625 -4.367 1.00 94.44 87 ASN A O 1
ATOM 647 N N . ASP A 1 88 ? 15.681 -4.697 -6.237 1.00 94.56 88 ASP A N 1
ATOM 648 C CA . ASP A 1 88 ? 16.354 -3.408 -6.045 1.00 94.56 88 ASP A CA 1
ATOM 649 C C . ASP A 1 88 ? 15.325 -2.258 -5.963 1.00 94.56 88 ASP A C 1
ATOM 651 O O . ASP A 1 88 ? 15.409 -1.397 -5.085 1.00 94.56 88 ASP A O 1
ATOM 655 N N . MET A 1 89 ? 14.306 -2.269 -6.832 1.00 95.62 89 MET A N 1
ATOM 656 C CA . MET A 1 89 ? 13.217 -1.286 -6.810 1.00 95.62 89 MET A CA 1
ATOM 657 C C . MET A 1 89 ? 12.341 -1.429 -5.559 1.00 95.62 89 MET A C 1
ATOM 659 O O . MET A 1 89 ? 12.042 -0.435 -4.900 1.00 95.62 89 MET A O 1
ATOM 663 N N . ALA A 1 90 ? 11.947 -2.649 -5.190 1.00 95.81 90 ALA A N 1
ATOM 664 C CA . ALA A 1 90 ? 11.143 -2.890 -3.994 1.00 95.81 90 ALA A CA 1
ATOM 665 C C . ALA A 1 90 ? 11.901 -2.510 -2.710 1.00 95.81 90 ALA A C 1
ATOM 667 O O . ALA A 1 90 ? 11.317 -1.900 -1.814 1.00 95.81 90 ALA A O 1
ATOM 668 N N . LYS A 1 91 ? 13.211 -2.787 -2.645 1.00 95.44 91 LYS A N 1
ATOM 669 C CA . LYS A 1 91 ? 14.113 -2.329 -1.579 1.00 95.44 91 LYS A CA 1
ATOM 670 C C . LYS A 1 91 ? 14.090 -0.810 -1.455 1.00 95.44 91 LYS A C 1
ATOM 672 O O . LYS A 1 91 ? 13.879 -0.298 -0.360 1.00 95.44 91 LYS A O 1
ATOM 677 N N . GLN A 1 92 ? 14.248 -0.096 -2.570 1.00 96.31 92 GLN A N 1
ATOM 678 C CA . GLN A 1 92 ? 14.215 1.367 -2.577 1.00 96.31 92 GLN A CA 1
ATOM 679 C C . GLN A 1 92 ? 12.870 1.904 -2.065 1.00 96.31 92 GLN A C 1
ATOM 681 O O . GLN A 1 92 ? 12.847 2.862 -1.296 1.00 96.31 92 GLN A O 1
ATOM 686 N N . ILE A 1 93 ? 11.748 1.278 -2.435 1.00 97.44 93 ILE A N 1
ATOM 687 C CA . ILE A 1 93 ? 10.417 1.673 -1.947 1.00 97.44 93 ILE A CA 1
ATOM 688 C C . ILE A 1 93 ? 10.306 1.465 -0.434 1.00 97.44 93 ILE A C 1
ATOM 690 O O . ILE A 1 93 ? 9.819 2.354 0.266 1.00 97.44 93 ILE A O 1
ATOM 694 N N . TRP A 1 94 ? 10.786 0.334 0.090 1.00 95.88 94 TRP A N 1
ATOM 695 C CA . TRP A 1 94 ? 10.826 0.091 1.533 1.00 95.88 94 TRP A CA 1
ATOM 696 C C . TRP A 1 94 ? 11.651 1.151 2.263 1.00 95.88 94 TRP A C 1
ATOM 698 O O . TRP A 1 94 ? 11.141 1.770 3.197 1.00 95.88 94 TRP A O 1
ATOM 708 N N . GLU A 1 95 ? 12.869 1.419 1.790 1.00 95.25 95 GLU A 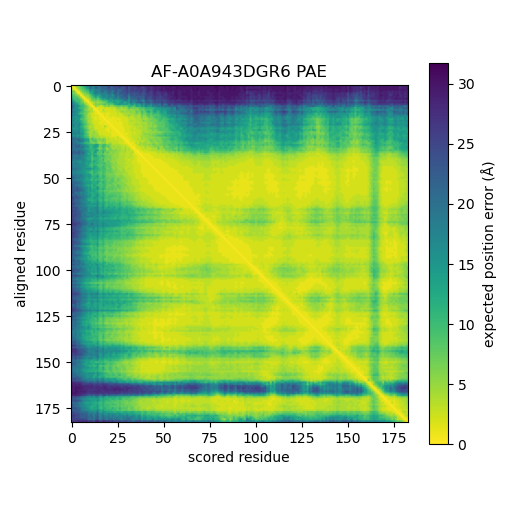N 1
ATOM 709 C CA . GLU A 1 95 ? 13.771 2.424 2.363 1.00 95.25 95 GLU A CA 1
ATOM 710 C C . GLU A 1 95 ? 13.153 3.832 2.349 1.00 95.25 95 GLU A C 1
ATOM 712 O O . GLU A 1 95 ? 13.184 4.524 3.364 1.00 95.25 95 GLU A O 1
ATOM 717 N N . LEU A 1 96 ? 12.540 4.244 1.234 1.00 96.62 96 LEU A N 1
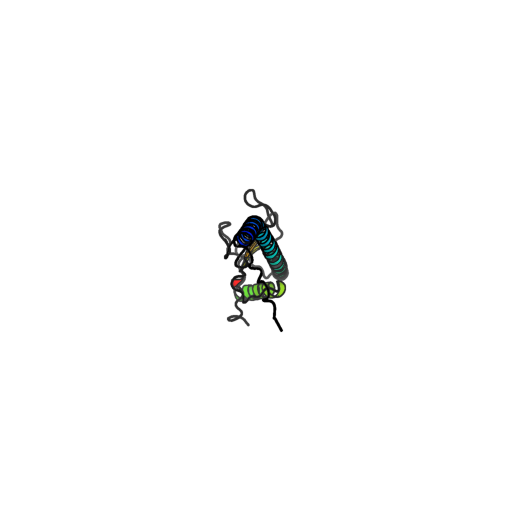ATOM 718 C CA . LEU A 1 96 ? 11.914 5.564 1.089 1.00 96.62 96 LEU A CA 1
ATOM 719 C C . LEU A 1 96 ? 10.601 5.708 1.870 1.00 96.62 96 LEU A C 1
ATOM 721 O O . LEU A 1 96 ? 10.241 6.817 2.258 1.00 96.62 96 LEU A O 1
ATOM 725 N N . SER A 1 97 ? 9.862 4.615 2.072 1.00 95.94 97 SER A N 1
ATOM 726 C CA . SER A 1 97 ? 8.597 4.635 2.818 1.00 95.94 97 SER A CA 1
ATOM 727 C C . SER A 1 97 ? 8.783 4.688 4.337 1.00 95.94 97 SER A C 1
ATOM 729 O O . SER A 1 97 ? 7.817 4.970 5.046 1.00 95.94 97 SER A O 1
ATOM 731 N N . GLU A 1 98 ? 9.998 4.394 4.820 1.00 93.94 98 GLU A N 1
ATOM 732 C CA . GLU A 1 98 ? 10.352 4.258 6.241 1.00 93.94 98 GLU A CA 1
ATOM 733 C C . GLU A 1 98 ? 9.507 3.213 7.004 1.00 93.94 98 GLU A C 1
ATOM 735 O O . GLU A 1 98 ? 9.434 3.223 8.235 1.00 93.94 98 GLU A O 1
ATOM 740 N N . LEU A 1 99 ? 8.860 2.290 6.286 1.00 92.88 99 LEU A N 1
ATOM 741 C CA . LEU A 1 99 ? 8.113 1.182 6.876 1.00 92.88 99 LEU A CA 1
ATOM 742 C C . LEU A 1 99 ? 9.027 -0.021 7.123 1.00 92.88 99 LEU A C 1
ATOM 744 O O . LEU A 1 99 ? 10.016 -0.218 6.424 1.00 92.88 99 LEU A O 1
ATOM 748 N N . ASP A 1 100 ? 8.679 -0.850 8.110 1.00 91.19 100 ASP A N 1
ATOM 749 C CA . ASP A 1 100 ? 9.446 -2.057 8.434 1.00 91.19 100 ASP A CA 1
ATOM 750 C C . ASP A 1 100 ? 9.190 -3.174 7.402 1.00 91.19 100 ASP A C 1
ATOM 752 O O . ASP A 1 100 ? 8.106 -3.772 7.425 1.00 91.19 100 ASP A O 1
ATOM 756 N N . PRO A 1 101 ? 10.171 -3.526 6.546 1.00 89.31 101 PRO A N 1
ATOM 757 C CA . PRO A 1 101 ? 10.012 -4.585 5.548 1.00 89.31 101 PRO A CA 1
ATOM 758 C C . PRO A 1 101 ? 9.890 -5.986 6.170 1.00 89.31 101 PRO A C 1
ATOM 760 O O . PRO A 1 101 ? 9.465 -6.938 5.509 1.00 89.31 101 PRO A O 1
ATOM 763 N N . ASN A 1 102 ? 10.253 -6.148 7.448 1.00 89.19 102 ASN A N 1
ATOM 764 C CA . ASN A 1 102 ? 10.109 -7.421 8.155 1.00 89.19 102 ASN A CA 1
ATOM 765 C C . ASN A 1 102 ? 8.670 -7.661 8.619 1.00 89.19 102 ASN A C 1
ATOM 767 O O . ASN A 1 102 ? 8.286 -8.801 8.899 1.00 89.19 102 ASN A O 1
ATOM 771 N N . ASN A 1 103 ? 7.845 -6.613 8.672 1.00 91.44 103 ASN A N 1
ATOM 772 C CA . ASN A 1 103 ? 6.441 -6.742 9.011 1.00 91.44 103 ASN A CA 1
ATOM 773 C C . ASN A 1 103 ? 5.646 -7.278 7.813 1.00 91.44 103 ASN A C 1
ATOM 775 O O . ASN A 1 103 ? 5.056 -6.522 7.048 1.00 91.44 103 ASN A O 1
ATOM 779 N N . LYS A 1 104 ? 5.557 -8.609 7.706 1.00 87.50 104 LYS A N 1
ATOM 780 C CA . LYS A 1 104 ? 4.856 -9.321 6.618 1.00 87.50 104 LYS A CA 1
ATOM 781 C C . LYS A 1 104 ? 3.358 -9.017 6.496 1.00 87.50 104 LYS A C 1
ATOM 783 O O . LYS A 1 104 ? 2.736 -9.433 5.528 1.00 87.50 104 LYS A O 1
ATOM 788 N N . LYS A 1 105 ? 2.768 -8.318 7.470 1.00 91.06 105 LYS A N 1
ATOM 789 C CA . LYS A 1 105 ? 1.386 -7.832 7.381 1.00 91.06 105 LYS A CA 1
ATOM 790 C C . LYS A 1 105 ? 1.252 -6.605 6.482 1.00 91.06 105 LYS A C 1
ATOM 792 O O . LYS A 1 105 ? 0.166 -6.355 5.971 1.00 91.06 105 LYS A O 1
ATOM 797 N N . ILE A 1 106 ? 2.327 -5.830 6.331 1.00 94.25 106 ILE A N 1
ATOM 798 C CA . ILE A 1 106 ? 2.359 -4.687 5.426 1.00 94.25 106 ILE A CA 1
ATOM 799 C C . ILE A 1 106 ? 2.620 -5.221 4.026 1.00 94.25 106 ILE A C 1
ATOM 801 O O . ILE A 1 106 ? 3.665 -5.805 3.754 1.00 94.25 106 ILE A O 1
ATOM 805 N N . THR A 1 107 ? 1.650 -5.017 3.149 1.00 95.19 107 THR A N 1
ATOM 806 C CA . THR A 1 107 ? 1.697 -5.464 1.763 1.00 95.19 107 THR A CA 1
ATOM 807 C C . THR A 1 107 ? 1.231 -4.348 0.849 1.00 95.19 107 THR A C 1
ATOM 809 O O . THR A 1 107 ? 0.372 -3.541 1.209 1.00 95.19 107 THR A O 1
ATOM 812 N N . TRP A 1 108 ? 1.824 -4.278 -0.334 1.00 95.56 108 TRP A N 1
ATOM 813 C CA . TRP A 1 108 ? 1.448 -3.316 -1.358 1.00 95.56 108 TRP A CA 1
ATOM 814 C C . TRP A 1 108 ? 1.727 -3.878 -2.742 1.00 95.56 108 TRP A C 1
ATOM 816 O O . TRP A 1 108 ? 2.603 -4.724 -2.915 1.00 95.56 108 TRP A O 1
ATOM 826 N N . CYS A 1 109 ? 0.992 -3.398 -3.732 1.00 94.06 109 CYS A N 1
ATOM 827 C CA . CYS A 1 109 ? 1.248 -3.693 -5.134 1.00 94.06 109 CYS A CA 1
ATOM 828 C C . CYS A 1 109 ? 0.711 -2.560 -6.004 1.00 94.06 109 CYS A C 1
ATOM 830 O O . CYS A 1 109 ? -0.151 -1.789 -5.572 1.00 94.06 109 CYS A O 1
ATOM 832 N N . PHE A 1 110 ? 1.238 -2.432 -7.219 1.00 93.75 110 PHE A N 1
ATOM 833 C CA . PHE A 1 110 ? 0.750 -1.421 -8.148 1.00 93.75 110 PHE A CA 1
ATOM 834 C C . PHE A 1 110 ? 0.981 -1.769 -9.612 1.00 93.75 110 PHE A C 1
ATOM 836 O O . PHE A 1 110 ? 1.834 -2.582 -9.976 1.00 93.75 110 PHE A O 1
ATOM 843 N N . THR A 1 111 ? 0.229 -1.080 -10.459 1.00 91.69 111 THR A N 1
ATOM 844 C CA . THR A 1 111 ? 0.430 -1.002 -11.902 1.00 91.69 111 THR A CA 1
ATOM 845 C C . THR A 1 111 ? 0.855 0.404 -12.281 1.00 91.69 111 THR A C 1
ATOM 847 O O . THR A 1 111 ? 0.678 1.371 -11.538 1.00 91.69 111 THR A O 1
ATOM 850 N N . VAL A 1 112 ? 1.417 0.522 -13.474 1.00 91.69 112 VAL A N 1
ATOM 851 C CA . VAL A 1 112 ? 1.782 1.804 -14.064 1.00 91.69 112 VAL A CA 1
ATOM 852 C C . VAL A 1 112 ? 1.090 1.945 -15.408 1.00 91.69 112 VAL A C 1
ATOM 854 O O . VAL A 1 112 ? 0.811 0.957 -16.091 1.00 91.69 112 VAL A O 1
ATOM 857 N N . ALA A 1 113 ? 0.844 3.181 -15.809 1.00 90.62 113 ALA A N 1
ATOM 858 C CA . ALA A 1 113 ? 0.339 3.508 -17.120 1.00 90.62 113 ALA A CA 1
ATOM 859 C C . ALA A 1 113 ? 1.297 2.992 -18.197 1.00 90.62 113 ALA A C 1
ATOM 861 O O . ALA A 1 113 ? 2.490 3.312 -18.202 1.00 90.62 113 ALA A O 1
ATOM 862 N N . GLY A 1 114 ? 0.753 2.190 -19.110 1.00 86.50 114 GLY A N 1
ATOM 863 C CA . GLY A 1 114 ? 1.472 1.679 -20.268 1.00 86.50 114 GLY A CA 1
ATOM 864 C C . GLY A 1 114 ? 1.804 2.760 -21.302 1.00 86.50 114 GLY A C 1
ATOM 865 O O . GLY A 1 114 ? 1.291 3.878 -21.264 1.00 86.50 114 GLY A O 1
ATOM 866 N N . LEU A 1 115 ? 2.634 2.400 -22.279 1.00 86.81 115 LEU A N 1
ATOM 867 C CA . LEU A 1 115 ? 3.154 3.295 -23.321 1.00 86.81 115 LEU A CA 1
ATOM 868 C C . LEU A 1 115 ? 2.068 3.918 -24.207 1.00 86.81 115 LEU A C 1
ATOM 870 O O . LEU A 1 115 ? 2.253 5.007 -24.746 1.00 86.81 115 LEU A O 1
ATOM 874 N N . LYS A 1 116 ? 0.944 3.217 -24.382 1.00 86.62 116 LYS A N 1
ATOM 875 C CA . LYS A 1 116 ? -0.188 3.662 -25.210 1.00 86.62 116 LYS A CA 1
ATOM 876 C C . LYS A 1 116 ? -1.366 4.187 -24.390 1.00 86.62 116 LYS A C 1
ATOM 878 O O . LYS A 1 116 ? -2.450 4.351 -24.947 1.00 86.62 116 LYS A O 1
ATOM 883 N N . ASN A 1 117 ? -1.188 4.421 -23.088 1.00 87.56 117 ASN A N 1
ATOM 884 C CA . ASN A 1 117 ? -2.248 4.999 -22.271 1.00 87.56 117 ASN A CA 1
ATOM 885 C C . ASN A 1 117 ? -2.562 6.426 -22.781 1.00 87.56 117 ASN A C 1
ATOM 887 O O . ASN A 1 117 ? -1.652 7.250 -22.869 1.00 87.56 117 ASN A O 1
ATOM 891 N N . PRO A 1 118 ? -3.819 6.734 -23.157 1.00 86.38 118 PRO A N 1
ATOM 892 C CA . PRO A 1 118 ? -4.168 8.031 -23.736 1.00 86.38 118 PRO A CA 1
ATOM 893 C C . PRO A 1 118 ? -4.353 9.146 -22.695 1.00 86.38 118 PRO A C 1
ATOM 895 O O . PRO A 1 118 ? -4.519 10.302 -23.077 1.00 86.38 118 PRO A O 1
ATOM 898 N N . ILE A 1 119 ? -4.385 8.807 -21.402 1.00 88.12 119 ILE A N 1
ATOM 899 C CA . ILE A 1 119 ? -4.719 9.725 -20.305 1.00 88.12 119 ILE A CA 1
ATOM 900 C C . ILE A 1 119 ? -3.500 9.972 -19.416 1.00 88.12 119 ILE A C 1
ATOM 902 O O . ILE A 1 119 ? -3.192 11.119 -19.096 1.00 88.12 119 ILE A O 1
ATOM 906 N N . LEU A 1 120 ? -2.813 8.905 -19.010 1.00 88.25 120 LEU A N 1
ATOM 907 C CA . LEU A 1 120 ? -1.660 8.975 -18.119 1.00 88.25 120 LEU A CA 1
ATOM 908 C C . LEU A 1 120 ? -0.350 8.926 -18.897 1.00 88.25 120 LEU A C 1
ATOM 910 O O . LEU A 1 120 ? -0.197 8.168 -19.854 1.00 88.25 120 LEU A O 1
ATOM 914 N N . THR A 1 121 ? 0.629 9.688 -18.418 1.00 90.62 121 THR A N 1
ATOM 915 C CA . THR A 1 121 ? 2.010 9.589 -18.889 1.00 90.62 121 THR A CA 1
ATOM 916 C C . THR A 1 121 ? 2.569 8.194 -18.579 1.00 90.62 121 THR A C 1
ATOM 918 O O . THR A 1 121 ? 2.352 7.700 -17.468 1.00 90.62 121 THR A O 1
ATOM 921 N N . PRO A 1 122 ? 3.322 7.564 -19.498 1.00 89.50 122 PRO A N 1
ATOM 922 C CA . PRO A 1 122 ? 3.955 6.279 -19.226 1.00 89.50 122 PRO A CA 1
ATOM 923 C C . PRO A 1 122 ? 4.816 6.316 -17.956 1.00 89.50 122 PRO A C 1
ATOM 925 O O . PRO A 1 122 ? 5.554 7.274 -17.732 1.00 89.50 122 PRO A O 1
ATOM 928 N N . GLY A 1 123 ? 4.719 5.274 -17.126 1.00 86.56 123 GLY A N 1
ATOM 929 C CA . GLY A 1 123 ? 5.455 5.192 -15.856 1.00 86.56 123 GLY A CA 1
ATOM 930 C C . GLY A 1 123 ? 4.821 5.966 -14.688 1.00 86.56 123 GLY A C 1
ATOM 931 O O . GLY A 1 123 ? 5.366 5.979 -13.586 1.00 86.56 123 GLY A O 1
ATOM 932 N N . VAL A 1 124 ? 3.660 6.596 -14.878 1.00 92.00 124 VAL A N 1
ATOM 933 C CA . VAL A 1 124 ? 2.824 7.058 -13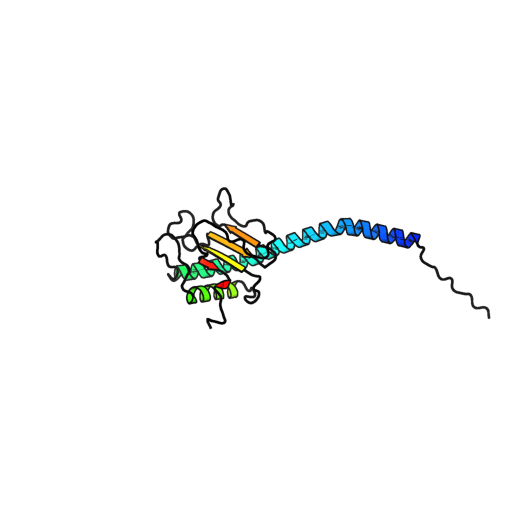.757 1.00 92.00 124 VAL A CA 1
ATOM 934 C C . VAL A 1 124 ? 2.085 5.863 -13.165 1.00 92.00 124 VAL A C 1
ATOM 936 O O . VAL A 1 124 ? 1.586 5.032 -13.916 1.00 92.00 124 VAL A O 1
ATOM 939 N N . ILE A 1 125 ? 2.008 5.762 -11.840 1.00 93.81 125 ILE A N 1
ATOM 940 C CA . ILE A 1 125 ? 1.219 4.724 -11.169 1.00 93.81 125 ILE A CA 1
ATOM 941 C C . ILE A 1 125 ? -0.255 4.883 -11.546 1.00 93.81 125 ILE A C 1
ATOM 943 O O . ILE A 1 125 ? -0.823 5.961 -11.398 1.00 93.81 125 ILE A O 1
ATOM 947 N N . ASP A 1 126 ? -0.856 3.803 -12.039 1.00 91.94 126 ASP A N 1
ATOM 948 C CA . ASP A 1 126 ? -2.243 3.777 -12.507 1.00 91.94 126 ASP A CA 1
ATOM 949 C C . ASP A 1 126 ? -3.188 3.279 -11.409 1.00 91.94 126 ASP A C 1
ATOM 951 O O . ASP A 1 126 ? -4.126 3.972 -11.020 1.00 91.94 126 ASP A O 1
ATOM 955 N N . THR A 1 127 ? -2.890 2.107 -10.848 1.00 91.50 127 THR A N 1
ATOM 956 C CA . THR A 1 127 ? -3.598 1.549 -9.692 1.00 91.50 127 THR A CA 1
ATOM 957 C C . THR A 1 127 ? -2.593 1.146 -8.625 1.00 91.50 127 THR A C 1
ATOM 959 O O . THR A 1 127 ? -1.568 0.543 -8.937 1.00 91.50 127 THR A O 1
ATOM 962 N N . PHE A 1 128 ? -2.880 1.460 -7.365 1.00 94.38 128 PHE A N 1
ATOM 963 C CA . PHE A 1 128 ? -2.051 1.106 -6.214 1.00 94.38 128 PHE A CA 1
ATOM 964 C C . PHE A 1 128 ? -2.927 0.576 -5.085 1.00 94.38 128 PHE A C 1
ATOM 966 O O . PHE A 1 128 ? -3.925 1.196 -4.733 1.00 94.38 128 PHE A O 1
ATOM 973 N N . GLU A 1 129 ? -2.544 -0.547 -4.491 1.00 94.38 129 GLU A N 1
ATOM 974 C CA . GLU A 1 129 ? -3.244 -1.151 -3.359 1.00 94.38 129 GLU A CA 1
ATOM 975 C C . GLU A 1 129 ? -2.268 -1.312 -2.193 1.00 94.38 129 GLU A C 1
ATOM 977 O O . GLU A 1 129 ? -1.135 -1.762 -2.373 1.00 94.38 129 GLU A O 1
ATOM 982 N N . TYR A 1 130 ? -2.710 -0.946 -0.991 1.00 96.44 130 TYR A N 1
ATOM 983 C CA . TYR A 1 130 ? -1.931 -1.044 0.240 1.00 96.44 130 TYR A CA 1
ATOM 984 C C . TYR A 1 130 ? -2.755 -1.701 1.340 1.00 96.44 130 TYR A C 1
ATOM 986 O O . TYR A 1 130 ? -3.929 -1.379 1.519 1.00 96.44 130 TYR A O 1
ATOM 994 N N . CYS A 1 131 ? -2.129 -2.575 2.123 1.00 95.56 131 CYS A N 1
ATOM 995 C CA . CYS A 1 131 ? -2.712 -3.173 3.313 1.00 95.56 131 CYS A CA 1
ATOM 996 C C . CYS A 1 131 ? -1.688 -3.210 4.451 1.00 95.56 131 CYS A C 1
ATOM 998 O O . CYS A 1 131 ? -0.534 -3.567 4.241 1.00 95.56 131 CYS A O 1
ATOM 1000 N N . ASN A 1 132 ? -2.113 -2.880 5.673 1.00 95.25 132 ASN A N 1
ATOM 1001 C CA . ASN A 1 132 ? -1.269 -2.949 6.876 1.00 95.25 132 ASN A CA 1
ATOM 1002 C C . ASN A 1 132 ? -1.617 -4.127 7.808 1.00 95.25 132 ASN A C 1
ATOM 1004 O O . ASN A 1 132 ? -1.236 -4.143 8.983 1.00 95.25 132 ASN A O 1
ATOM 1008 N N . GLY A 1 133 ? -2.378 -5.104 7.305 1.00 93.69 133 GLY A N 1
ATOM 1009 C CA . GLY A 1 133 ? -2.838 -6.278 8.050 1.00 93.69 133 GLY A CA 1
ATOM 1010 C C . GLY A 1 133 ? -4.094 -6.075 8.891 1.00 93.69 133 GLY A C 1
ATOM 1011 O O . GLY A 1 133 ? -4.513 -7.002 9.584 1.00 93.69 133 GLY A O 1
ATOM 1012 N N . ALA A 1 134 ? -4.687 -4.883 8.863 1.00 94.62 134 ALA A N 1
ATOM 1013 C CA . ALA A 1 134 ? -5.969 -4.596 9.506 1.00 94.62 134 ALA A CA 1
ATOM 1014 C C . ALA A 1 134 ? -6.906 -3.814 8.585 1.00 94.62 134 ALA A C 1
ATOM 1016 O O . ALA A 1 134 ? -8.114 -4.065 8.574 1.00 94.62 134 ALA A O 1
ATOM 1017 N N . TYR A 1 135 ? -6.341 -2.880 7.823 1.00 96.06 135 TYR A N 1
ATOM 1018 C CA . TYR A 1 135 ? -7.049 -2.110 6.822 1.00 96.06 135 TYR A CA 1
ATOM 1019 C C . TYR A 1 135 ? -6.344 -2.199 5.481 1.00 96.06 135 TYR A C 1
ATOM 1021 O O . TYR A 1 135 ? -5.127 -2.392 5.401 1.00 96.06 135 TYR A O 1
ATOM 1029 N N . ARG A 1 136 ? -7.133 -2.002 4.436 1.00 94.94 136 ARG A N 1
ATOM 1030 C CA . ARG A 1 136 ? -6.700 -1.931 3.054 1.00 94.94 136 ARG A CA 1
ATOM 1031 C C . ARG A 1 136 ? -7.287 -0.703 2.391 1.00 94.94 136 ARG A C 1
ATOM 1033 O O . ARG A 1 136 ? -8.401 -0.302 2.718 1.00 94.94 136 ARG A O 1
ATOM 1040 N N . ILE A 1 137 ? -6.540 -0.122 1.469 1.00 95.44 137 ILE A N 1
ATOM 1041 C CA . ILE A 1 137 ? -6.972 1.038 0.706 1.00 95.44 137 ILE A CA 1
ATOM 1042 C C . ILE A 1 137 ? -6.403 0.971 -0.709 1.00 95.44 137 ILE A C 1
ATOM 1044 O O . ILE A 1 137 ? -5.273 0.515 -0.909 1.00 95.44 137 ILE A O 1
ATOM 1048 N N . THR A 1 138 ? -7.190 1.442 -1.669 1.00 94.38 138 THR A N 1
ATOM 1049 C CA . THR A 1 138 ? -6.833 1.460 -3.087 1.00 94.38 138 THR A CA 1
ATOM 1050 C C . THR A 1 138 ? -6.776 2.898 -3.583 1.00 94.38 138 THR A C 1
ATOM 1052 O O . THR A 1 138 ? -7.529 3.764 -3.133 1.00 94.38 138 THR A O 1
ATOM 1055 N N . TYR A 1 139 ? -5.843 3.158 -4.488 1.00 94.75 139 TYR A N 1
ATOM 1056 C CA . TYR A 1 139 ? -5.711 4.398 -5.225 1.00 94.75 139 TYR A CA 1
ATOM 1057 C C . TYR A 1 139 ? -5.853 4.128 -6.722 1.00 94.75 139 TYR A C 1
ATOM 1059 O O . TYR A 1 139 ? -5.200 3.228 -7.253 1.00 94.75 139 TYR A O 1
ATOM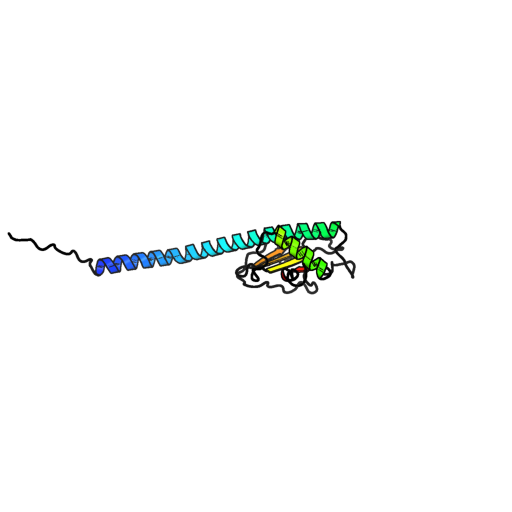 1067 N N . HIS A 1 140 ? -6.644 4.964 -7.389 1.00 92.88 140 HIS A N 1
ATOM 1068 C CA . HIS A 1 140 ? -6.828 4.968 -8.836 1.00 92.88 140 HIS A CA 1
ATOM 1069 C C . HIS A 1 140 ? -6.442 6.333 -9.412 1.00 92.88 140 HIS A C 1
ATOM 1071 O O . HIS A 1 140 ? -7.018 7.364 -9.054 1.00 92.88 140 HIS A O 1
ATOM 1077 N N . ALA A 1 141 ? -5.480 6.361 -10.331 1.00 91.56 141 ALA A N 1
ATOM 1078 C CA . ALA A 1 141 ? -5.088 7.583 -11.028 1.00 91.56 141 ALA A CA 1
ATOM 1079 C C . ALA A 1 141 ? -6.100 7.986 -12.112 1.00 91.56 141 ALA A C 1
ATOM 1081 O O . ALA A 1 141 ? -6.261 9.176 -12.394 1.00 91.56 141 ALA A O 1
ATOM 1082 N N . ILE A 1 142 ? -6.814 7.012 -12.688 1.00 87.25 142 ILE A N 1
ATOM 1083 C CA . ILE A 1 142 ? -7.938 7.230 -13.603 1.00 87.25 142 ILE A CA 1
ATOM 1084 C C . ILE A 1 142 ? -9.208 6.673 -12.966 1.00 87.25 142 ILE A C 1
ATOM 1086 O O . ILE A 1 142 ? -9.274 5.502 -12.606 1.00 87.25 142 ILE A O 1
ATOM 1090 N N . GLY A 1 143 ? -10.235 7.512 -12.880 1.00 84.38 143 GLY A N 1
ATOM 1091 C CA . GLY A 1 143 ? -11.569 7.099 -12.478 1.00 84.38 143 GLY A CA 1
ATOM 1092 C C . GLY A 1 143 ? -12.350 6.469 -13.629 1.00 84.38 143 GLY A C 1
ATOM 1093 O O . GLY A 1 143 ? -12.302 6.935 -14.767 1.00 84.38 143 GLY A O 1
ATOM 1094 N N . THR A 1 144 ? -13.113 5.437 -13.308 1.00 82.19 144 THR A N 1
ATOM 1095 C CA . THR A 1 144 ? -14.108 4.769 -14.148 1.00 82.19 144 THR A CA 1
ATOM 1096 C C . THR A 1 144 ? -15.503 4.955 -13.540 1.00 82.19 144 THR A C 1
ATOM 1098 O O . THR A 1 144 ? -15.652 5.558 -12.477 1.00 82.19 144 THR A O 1
ATOM 1101 N N . GLU A 1 145 ? -16.548 4.450 -14.202 1.00 80.38 145 GLU A N 1
ATOM 1102 C CA . GLU A 1 145 ? -17.899 4.442 -13.615 1.00 80.38 145 GLU A CA 1
ATOM 1103 C C . GLU A 1 145 ? -17.980 3.589 -12.337 1.00 80.38 145 GLU A C 1
ATOM 1105 O O . GLU A 1 145 ? -18.792 3.881 -11.462 1.00 80.38 145 GLU A O 1
ATOM 1110 N N . GLU A 1 146 ? -17.135 2.559 -12.222 1.00 79.56 146 GLU A N 1
ATOM 1111 C CA . GLU A 1 146 ? -17.106 1.641 -11.078 1.00 79.56 146 GLU A CA 1
ATOM 1112 C C . GLU A 1 146 ? -16.160 2.115 -9.963 1.00 79.56 146 GLU A C 1
ATOM 1114 O O . GLU A 1 146 ? -16.483 1.974 -8.785 1.00 79.56 146 GLU A O 1
ATOM 1119 N N . TYR A 1 147 ? -15.033 2.738 -10.325 1.00 81.81 147 TYR A N 1
ATOM 1120 C CA . TYR A 1 147 ? -13.980 3.161 -9.395 1.00 81.81 147 TYR A CA 1
ATOM 1121 C C . TYR A 1 147 ? -13.631 4.641 -9.594 1.00 81.81 147 TYR A C 1
ATOM 1123 O O . TYR A 1 147 ? -13.053 4.973 -10.627 1.00 81.81 147 TYR A O 1
ATOM 1131 N N . PRO A 1 148 ? -13.955 5.561 -8.668 1.00 87.12 148 PRO A N 1
ATOM 1132 C CA . PRO A 1 148 ? -13.661 6.984 -8.837 1.00 87.12 148 PRO A CA 1
ATOM 1133 C C . PRO A 1 148 ? -12.153 7.284 -8.776 1.00 87.12 148 PRO A C 1
ATOM 1135 O O . PRO A 1 148 ? -11.381 6.568 -8.148 1.00 87.12 148 PRO A O 1
ATOM 1138 N N . THR A 1 149 ? -11.724 8.393 -9.390 1.00 91.38 149 THR A N 1
ATOM 1139 C CA . THR A 1 149 ? -10.327 8.847 -9.297 1.00 91.38 149 THR A CA 1
ATOM 1140 C C . THR A 1 149 ? -9.968 9.211 -7.855 1.00 91.38 149 THR A C 1
ATOM 1142 O O . THR A 1 149 ? -10.683 9.982 -7.211 1.00 91.38 149 THR A O 1
ATOM 1145 N N . GLY A 1 150 ? -8.798 8.777 -7.393 1.00 93.62 150 GLY A N 1
ATOM 1146 C CA . GLY A 1 150 ? -8.252 9.109 -6.083 1.00 93.62 150 GLY A CA 1
ATOM 1147 C C . GLY A 1 150 ? -8.199 7.909 -5.148 1.00 93.62 150 GLY A C 1
ATOM 1148 O O . GLY A 1 150 ? -7.988 6.784 -5.584 1.00 93.62 150 GLY A O 1
ATOM 1149 N N . TRP A 1 151 ? -8.306 8.180 -3.848 1.00 94.88 151 TRP A N 1
ATOM 1150 C CA . TRP A 1 151 ? -8.298 7.150 -2.812 1.00 94.88 151 TRP A CA 1
ATOM 1151 C C . TRP A 1 151 ? -9.714 6.652 -2.550 1.00 94.88 151 TRP A C 1
ATOM 1153 O O . TRP A 1 151 ? -10.604 7.461 -2.272 1.00 94.88 151 TRP A O 1
ATOM 1163 N N . ASP A 1 152 ? -9.879 5.336 -2.551 1.00 92.88 152 ASP A N 1
ATOM 1164 C CA . ASP A 1 152 ? -11.082 4.688 -2.052 1.00 92.88 152 ASP A CA 1
ATOM 1165 C C . ASP A 1 152 ? -11.179 4.793 -0.527 1.00 92.88 152 ASP A C 1
ATOM 1167 O O . ASP A 1 152 ? -10.231 5.154 0.181 1.00 92.88 152 ASP A O 1
ATOM 1171 N N . ASN A 1 153 ? -12.354 4.455 0.002 1.00 92.19 153 ASN A N 1
ATOM 1172 C CA . ASN A 1 153 ? -12.520 4.313 1.441 1.00 92.19 153 ASN A CA 1
ATOM 1173 C C . ASN A 1 153 ? -11.664 3.149 1.952 1.00 92.19 153 ASN A C 1
ATOM 1175 O O . ASN A 1 153 ? -11.572 2.101 1.316 1.00 92.19 153 ASN A O 1
ATOM 1179 N N . ALA A 1 154 ? -11.071 3.321 3.132 1.00 94.38 154 ALA A N 1
ATOM 1180 C CA . ALA A 1 154 ? -10.350 2.239 3.779 1.00 94.38 154 ALA A CA 1
ATOM 1181 C C . ALA A 1 154 ? -11.324 1.127 4.206 1.00 94.38 154 ALA A C 1
ATOM 1183 O O . ALA A 1 154 ? -12.351 1.373 4.838 1.00 94.38 154 ALA A O 1
ATOM 1184 N N . GLU A 1 155 ? -10.975 -0.114 3.890 1.00 93.81 155 GLU A N 1
ATOM 1185 C CA . GLU A 1 155 ? -11.767 -1.301 4.190 1.00 93.81 155 GLU A CA 1
ATOM 1186 C C . GLU A 1 155 ? -11.055 -2.155 5.240 1.00 93.81 155 GLU A C 1
ATOM 1188 O O . GLU A 1 155 ? -9.838 -2.330 5.187 1.00 93.81 155 GLU A O 1
ATOM 1193 N N . LYS A 1 156 ? -11.800 -2.737 6.189 1.00 94.19 156 LYS A N 1
ATOM 1194 C CA . LYS A 1 156 ? -11.234 -3.706 7.141 1.00 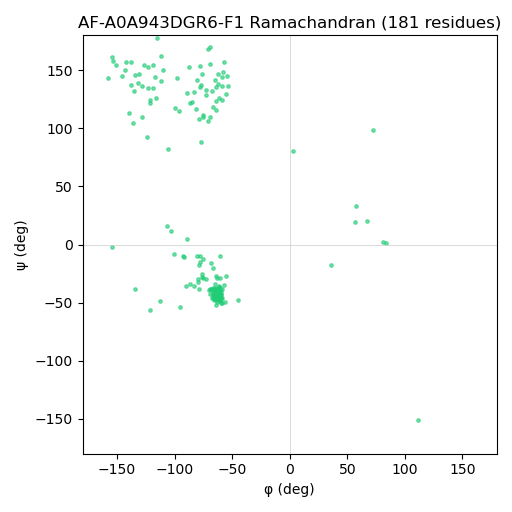94.19 156 LYS A CA 1
ATOM 1195 C C . LYS A 1 156 ? -10.868 -4.992 6.404 1.00 94.19 156 LYS A C 1
ATOM 1197 O O . LYS A 1 156 ? -11.749 -5.747 5.995 1.00 94.19 156 LYS A O 1
ATOM 1202 N N . ALA A 1 157 ? -9.576 -5.246 6.260 1.00 92.38 157 ALA A N 1
ATOM 1203 C CA . ALA A 1 157 ? -9.033 -6.423 5.603 1.00 92.38 157 ALA A CA 1
ATOM 1204 C C . ALA A 1 157 ? -7.602 -6.676 6.086 1.00 92.38 157 ALA A C 1
ATOM 1206 O O . ALA A 1 157 ? -6.842 -5.736 6.312 1.00 92.38 157 ALA A O 1
ATOM 1207 N N . ALA A 1 158 ? -7.241 -7.950 6.238 1.00 90.25 158 ALA A N 1
ATOM 1208 C CA . ALA A 1 158 ? -5.896 -8.345 6.657 1.00 90.25 158 ALA A CA 1
ATOM 1209 C C . ALA A 1 158 ? -4.942 -8.596 5.478 1.00 90.25 158 ALA A C 1
ATOM 1211 O O . ALA A 1 158 ? -3.745 -8.759 5.691 1.00 90.25 158 ALA A O 1
ATOM 1212 N N . GLU A 1 159 ? -5.480 -8.648 4.260 1.00 88.25 159 GLU A N 1
ATOM 1213 C CA . GLU A 1 159 ? -4.768 -8.994 3.033 1.00 88.25 159 GLU A CA 1
ATOM 1214 C C . GLU A 1 159 ? -5.276 -8.131 1.867 1.00 88.25 159 GLU A C 1
ATOM 1216 O O . GLU A 1 159 ? -6.406 -7.613 1.892 1.00 88.25 159 GLU A O 1
ATOM 1221 N N . LEU A 1 160 ? -4.438 -7.989 0.837 1.00 87.06 160 LEU A N 1
ATOM 1222 C CA . LEU A 1 160 ? -4.807 -7.349 -0.427 1.00 87.06 160 LEU A CA 1
ATOM 1223 C C . LEU A 1 160 ? -5.986 -8.092 -1.068 1.00 87.06 160 LEU A C 1
ATOM 1225 O O . LEU A 1 160 ? -6.099 -9.312 -0.954 1.00 87.06 160 LEU A O 1
ATOM 1229 N N . LYS A 1 161 ? -6.892 -7.360 -1.723 1.00 81.81 161 LYS A N 1
ATOM 1230 C CA . LYS A 1 161 ? -7.977 -7.987 -2.483 1.00 81.81 161 LYS A CA 1
ATOM 1231 C C . LYS A 1 161 ? -7.478 -8.466 -3.830 1.00 81.81 161 LYS A C 1
ATOM 1233 O O . LYS A 1 161 ? -8.078 -9.406 -4.325 1.00 81.81 161 LYS A O 1
ATOM 1238 N N . TRP A 1 162 ? -6.464 -7.797 -4.395 1.00 68.38 162 TRP A N 1
ATOM 1239 C CA . TRP A 1 162 ? -5.903 -7.972 -5.735 1.00 68.38 162 TRP A CA 1
ATOM 1240 C C . TRP A 1 162 ? -6.621 -9.010 -6.608 1.00 68.38 162 TRP A C 1
ATOM 1242 O O . TRP A 1 162 ? -6.202 -10.160 -6.751 1.00 68.38 162 TRP A O 1
ATOM 1252 N N . ILE A 1 163 ? -7.740 -8.587 -7.194 1.00 56.00 163 ILE A N 1
ATOM 1253 C CA . ILE A 1 163 ? -8.500 -9.340 -8.186 1.00 56.00 163 ILE A CA 1
ATOM 1254 C C . ILE A 1 163 ? -8.871 -8.337 -9.285 1.00 56.00 163 ILE A C 1
ATOM 1256 O O . ILE A 1 163 ? -9.791 -7.547 -9.122 1.00 56.00 163 ILE A O 1
ATOM 1260 N N . VAL A 1 164 ? -8.154 -8.443 -10.408 1.00 51.56 164 VAL A N 1
ATOM 1261 C CA . VAL A 1 164 ? -8.676 -8.258 -11.773 1.00 51.56 164 VAL A CA 1
ATOM 1262 C C . VAL A 1 164 ? -9.005 -6.818 -12.199 1.00 51.56 164 VAL A C 1
ATOM 1264 O O . VAL A 1 164 ? -10.129 -6.350 -12.088 1.00 51.56 164 VAL A O 1
ATOM 1267 N N . LEU A 1 165 ? -8.064 -6.214 -12.926 1.00 43.84 165 LEU A N 1
ATOM 1268 C CA . LEU A 1 165 ? -8.379 -5.719 -14.270 1.00 43.84 165 LEU A CA 1
ATOM 1269 C C . LEU A 1 165 ? -7.724 -6.680 -15.278 1.00 43.84 165 LEU A C 1
ATOM 1271 O O . LEU A 1 165 ? -6.589 -6.501 -15.703 1.00 43.84 165 LEU A O 1
ATOM 1275 N N . GLU A 1 166 ? -8.432 -7.783 -15.516 1.00 42.94 166 GLU A N 1
ATOM 1276 C CA . GLU A 1 166 ? -8.360 -8.826 -16.557 1.00 42.94 166 GLU A CA 1
ATOM 1277 C C . GLU A 1 166 ? -7.048 -9.345 -17.177 1.00 42.94 166 GLU A C 1
ATOM 1279 O O . GLU A 1 166 ? -7.114 -10.443 -17.708 1.00 42.94 166 GLU A O 1
ATOM 1284 N N . ASN A 1 167 ? -5.872 -8.710 -17.112 1.00 45.38 167 ASN A N 1
ATOM 1285 C CA . ASN A 1 167 ? -4.646 -9.255 -17.736 1.00 45.38 167 ASN A CA 1
ATOM 1286 C C . ASN A 1 167 ? -3.305 -8.802 -17.120 1.00 45.38 167 ASN A C 1
ATOM 1288 O O . ASN A 1 167 ? -2.251 -9.253 -17.567 1.00 45.38 167 ASN A O 1
ATOM 1292 N N . GLY A 1 168 ? -3.292 -7.933 -16.109 1.00 57.22 168 GLY A N 1
ATOM 1293 C CA . GLY A 1 168 ? -2.043 -7.402 -15.552 1.00 57.22 168 GLY A CA 1
ATOM 1294 C C . GLY A 1 168 ? -1.611 -8.112 -14.273 1.00 57.22 168 GLY A C 1
ATOM 1295 O O . GLY A 1 168 ? -2.294 -8.018 -13.256 1.00 57.22 168 GLY A O 1
ATOM 1296 N N . LYS A 1 169 ? -0.448 -8.769 -14.280 1.00 72.81 169 LYS A N 1
ATOM 1297 C CA . LYS A 1 169 ? 0.316 -8.947 -13.033 1.00 72.81 169 LYS A CA 1
ATOM 1298 C C . LYS A 1 169 ? 0.711 -7.550 -12.526 1.00 72.81 169 LYS A C 1
ATOM 1300 O O . LYS A 1 169 ? 0.937 -6.678 -13.370 1.00 72.81 169 LYS A O 1
ATOM 1305 N N . PRO A 1 170 ? 0.793 -7.311 -11.205 1.00 87.31 170 PRO A N 1
ATOM 1306 C CA . PRO A 1 170 ? 1.342 -6.051 -10.717 1.00 87.31 170 PRO A CA 1
ATOM 1307 C C . PRO A 1 170 ? 2.737 -5.847 -11.319 1.00 87.31 170 PRO A C 1
ATOM 1309 O O . PRO A 1 170 ? 3.471 -6.818 -11.531 1.00 87.31 170 PRO A O 1
ATOM 1312 N N . LEU A 1 171 ? 3.093 -4.592 -11.609 1.00 89.94 171 LEU A N 1
ATOM 1313 C CA . LEU A 1 171 ? 4.447 -4.281 -12.066 1.00 89.94 171 LEU A CA 1
ATOM 1314 C C . LEU A 1 171 ? 5.442 -4.660 -10.967 1.00 89.94 171 LEU A C 1
ATOM 1316 O O . LEU A 1 171 ? 6.445 -5.314 -11.240 1.00 89.94 171 LEU A O 1
ATOM 1320 N N . LEU A 1 172 ? 5.133 -4.245 -9.737 1.00 92.75 172 LEU A N 1
ATOM 1321 C CA . LEU A 1 172 ? 5.884 -4.552 -8.530 1.00 92.75 172 LEU A CA 1
ATOM 1322 C C . LEU A 1 172 ? 4.938 -4.769 -7.355 1.00 92.75 172 LEU A C 1
ATOM 1324 O O . LEU A 1 172 ? 3.863 -4.168 -7.261 1.00 92.75 172 LEU A O 1
ATOM 1328 N N . GLU A 1 173 ? 5.389 -5.609 -6.438 1.00 93.50 173 GLU A N 1
ATOM 1329 C CA . GLU A 1 173 ? 4.713 -5.933 -5.193 1.00 93.50 173 GLU A CA 1
ATOM 1330 C C . GLU A 1 173 ? 5.711 -5.996 -4.035 1.00 93.50 173 GLU A C 1
ATOM 1332 O O . GLU A 1 173 ? 6.904 -6.238 -4.212 1.00 93.50 173 GLU A O 1
ATOM 1337 N N . SER A 1 174 ? 5.216 -5.810 -2.815 1.00 92.31 174 SER A N 1
ATOM 1338 C CA . SER A 1 174 ? 6.030 -5.795 -1.598 1.00 92.31 174 SER A CA 1
ATOM 1339 C C . SER A 1 174 ? 6.876 -7.057 -1.396 1.00 92.31 174 SER A C 1
ATOM 1341 O O . SER A 1 174 ? 7.918 -6.992 -0.744 1.00 92.31 174 SER A O 1
ATOM 1343 N N . SER A 1 175 ? 6.429 -8.198 -1.935 1.00 89.50 175 SER A N 1
ATOM 1344 C CA . SER A 1 175 ? 7.122 -9.490 -1.864 1.00 89.50 175 SER A CA 1
ATOM 1345 C C . SER A 1 175 ? 8.291 -9.634 -2.837 1.00 89.50 175 SER A C 1
ATOM 1347 O O . SER A 1 175 ? 9.055 -10.580 -2.687 1.00 89.50 175 SER A O 1
ATOM 1349 N N . ASP A 1 176 ? 8.467 -8.712 -3.788 1.00 91.12 176 ASP A N 1
ATOM 1350 C CA . ASP A 1 176 ? 9.646 -8.696 -4.667 1.00 91.12 176 ASP A CA 1
ATOM 1351 C C . ASP A 1 176 ? 10.935 -8.379 -3.899 1.00 91.12 176 ASP A C 1
ATOM 1353 O O . ASP A 1 176 ? 12.040 -8.708 -4.338 1.00 91.12 176 ASP A O 1
ATOM 1357 N N . TYR A 1 177 ? 10.799 -7.770 -2.719 1.00 91.88 177 TYR A N 1
ATOM 1358 C CA . TYR A 1 177 ? 11.910 -7.575 -1.807 1.00 91.88 177 TYR A CA 1
ATOM 1359 C C . TYR A 1 177 ? 12.233 -8.861 -1.032 1.00 91.88 177 TYR A C 1
ATOM 1361 O O . TYR A 1 177 ? 11.534 -9.262 -0.099 1.00 91.88 177 TYR A O 1
ATOM 1369 N N . ASP A 1 178 ? 13.356 -9.458 -1.407 1.00 87.19 178 ASP A N 1
ATOM 1370 C CA . ASP A 1 178 ? 13.979 -10.634 -0.809 1.00 87.19 178 ASP A CA 1
ATOM 1371 C C . ASP A 1 178 ? 15.429 -10.296 -0.401 1.00 87.19 178 ASP A C 1
ATOM 1373 O O . ASP A 1 178 ? 16.341 -10.378 -1.232 1.00 87.19 178 ASP A O 1
ATOM 1377 N N . PRO A 1 179 ? 15.653 -9.865 0.855 1.00 82.31 179 PRO A N 1
ATOM 1378 C CA . PRO A 1 179 ? 16.985 -9.546 1.369 1.00 82.31 179 PRO A CA 1
ATOM 1379 C C . PRO A 1 179 ? 17.843 -10.778 1.696 1.00 82.31 179 PRO A C 1
ATOM 1381 O O . PRO A 1 179 ? 19.038 -10.636 1.966 1.00 82.31 179 PRO A O 1
ATOM 1384 N N . GLU A 1 180 ? 17.250 -11.976 1.733 1.00 82.25 180 GLU A N 1
ATOM 1385 C CA . GLU A 1 180 ? 17.982 -13.216 2.012 1.00 82.25 180 GLU A CA 1
ATOM 1386 C C . GLU A 1 180 ? 18.642 -13.757 0.745 1.00 82.25 180 GLU A C 1
ATOM 1388 O O . GLU A 1 180 ? 19.747 -14.297 0.805 1.00 82.25 180 GLU A O 1
ATOM 1393 N N . HIS A 1 181 ? 17.979 -13.592 -0.401 1.00 81.19 181 HIS A N 1
ATOM 1394 C CA . HIS A 1 181 ? 18.494 -14.032 -1.693 1.00 81.19 181 HIS A CA 1
ATOM 1395 C C . HIS A 1 181 ? 19.400 -12.996 -2.373 1.00 81.19 181 HIS A C 1
ATOM 1397 O O . HIS A 1 181 ? 20.360 -13.369 -3.051 1.00 81.19 181 HIS A O 1
ATOM 1403 N N . TRP A 1 182 ? 19.120 -11.702 -2.195 1.00 75.69 182 TRP A N 1
ATOM 1404 C CA . TRP A 1 182 ? 19.864 -10.608 -2.824 1.00 75.69 182 TRP A CA 1
ATOM 1405 C C . TRP A 1 182 ? 20.457 -9.679 -1.750 1.00 75.69 182 TRP A C 1
ATOM 1407 O O . TRP A 1 182 ? 19.735 -9.173 -0.892 1.00 75.69 182 TRP A O 1
ATOM 1417 N N . HIS A 1 183 ? 21.780 -9.474 -1.785 1.00 60.94 183 HIS A N 1
ATOM 1418 C CA . HIS A 1 183 ? 22.539 -8.631 -0.845 1.00 60.94 183 HIS A CA 1
ATOM 1419 C C . HIS A 1 183 ? 22.969 -7.303 -1.476 1.00 60.94 183 HIS A C 1
ATOM 1421 O O . HIS A 1 183 ? 23.501 -7.343 -2.612 1.00 60.94 183 HIS A O 1
#

Mean predicted aligned error: 8.0 Å

Solvent-accessible surface area (backbone atoms only — not comparable to full-atom values): 10399 Å² total; per-residue (Å²): 138,87,82,80,84,81,82,80,85,72,84,51,73,66,60,51,52,53,53,53,51,51,53,51,56,53,48,66,63,45,52,64,56,52,53,56,51,52,51,53,53,49,44,52,48,52,51,52,55,41,49,38,38,50,52,23,43,43,52,51,40,44,52,35,47,75,68,67,64,67,46,47,93,81,69,41,48,62,50,57,54,58,70,69,58,33,20,55,48,34,44,50,25,36,65,64,36,75,53,68,81,83,44,78,44,54,42,39,37,29,37,52,27,18,74,66,43,92,84,47,60,60,46,40,62,34,39,38,41,34,18,65,38,54,38,26,38,41,34,25,68,64,53,52,99,90,46,64,60,38,73,54,76,65,40,85,30,58,58,78,77,91,73,77,79,90,82,71,74,56,44,49,39,56,79,45,44,48,74,86,87,50,132

Foldseek 3Di:
DDDDDDDDDDDDPVNVVVVVVVVVVVCVVVVVVVVVVVVVVVQVVQVVLQVQLLVQLLVLLVVCVVVVQFDDPPQWATAQGDLVSLQVSLVSSCVRSVDDLVQPLWKKFWGFGGNPRPPDDGSRTAKMWIGNQFKIKIAGCDQDPVRGHGIDGIDGDSDTPPDDPPDDDTSHMSVSHDPPVPD